Protein AF-A0A9D7RXJ7-F1 (afdb_monomer_lite)

Foldseek 3Di:
DDDDDDDDDDDDDDDDDDPDPPPPPDPDPQPPAQADEDDPVVLVVLLVCLFPPQACPVVLVVLVVVLSNRHLSSLLVNLLVLVLLLVLVVLVVCVVVVVVVLVVVVVVVDDPVLSVLLVLLSVSSNRRNVPPPDDDSVRSVVSSVVSLVSSVVSPQLLSLLPDDADDDDCPDPRNVVSLVSNLVSQLVQLVVVQLVSLQLCLCSLVVQEVAHSLLSNVLSQVVDPPCVVPVLVVVSVCCSGRVSPPSNVSSVVNVVDDPVRVVVSVVSNVVLNVCSVVSVSCCSRNYDPD

Structure (mmCIF, N/CA/C/O backbone):
data_AF-A0A9D7RXJ7-F1
#
_entry.id   AF-A0A9D7RXJ7-F1
#
loop_
_atom_site.group_PDB
_atom_site.id
_atom_site.type_symbol
_atom_site.label_atom_id
_atom_site.label_alt_id
_atom_site.label_comp_id
_atom_site.label_asym_id
_atom_site.label_entity_id
_atom_site.label_seq_id
_atom_site.pdbx_PDB_ins_code
_atom_site.Cartn_x
_atom_site.Cartn_y
_atom_site.Cartn_z
_atom_site.occupancy
_atom_site.B_iso_or_equiv
_atom_site.auth_seq_id
_atom_site.auth_comp_id
_atom_site.auth_asym_id
_atom_site.auth_atom_id
_atom_site.pdbx_PDB_model_num
ATOM 1 N N . MET A 1 1 ? 7.367 -10.411 -92.956 1.00 44.28 1 MET A N 1
ATOM 2 C CA . MET A 1 1 ? 7.217 -11.694 -92.237 1.00 44.28 1 MET A CA 1
ATOM 3 C C . MET A 1 1 ? 7.000 -11.346 -90.777 1.00 44.28 1 MET A C 1
ATOM 5 O O . MET A 1 1 ? 7.917 -10.831 -90.155 1.00 44.28 1 MET A O 1
ATOM 9 N N . GLY A 1 2 ? 5.756 -11.431 -90.307 1.00 46.16 2 GLY A N 1
ATOM 10 C CA . GLY A 1 2 ? 5.367 -10.955 -88.979 1.00 46.16 2 GLY A CA 1
ATOM 11 C C . GLY A 1 2 ? 5.504 -12.033 -87.905 1.00 46.16 2 GLY A C 1
ATOM 12 O O . GLY A 1 2 ? 5.420 -13.217 -88.234 1.00 46.16 2 GLY A O 1
ATOM 13 N N . PRO A 1 3 ? 5.638 -11.636 -86.632 1.00 58.00 3 PRO A N 1
ATOM 14 C CA . PRO A 1 3 ? 5.274 -12.479 -85.514 1.00 58.00 3 PRO A CA 1
ATOM 15 C C . PRO A 1 3 ? 3.997 -11.965 -84.832 1.00 58.00 3 PRO A C 1
ATOM 17 O O . PRO A 1 3 ? 3.850 -10.806 -84.453 1.00 58.00 3 PRO A O 1
ATOM 20 N N . THR A 1 4 ? 3.080 -12.913 -84.740 1.00 51.53 4 THR A N 1
ATOM 21 C CA . THR A 1 4 ? 1.808 -13.013 -84.027 1.00 51.53 4 THR A CA 1
ATOM 22 C C . THR A 1 4 ? 1.740 -12.365 -82.638 1.00 51.53 4 THR A C 1
ATOM 24 O O . THR A 1 4 ? 2.563 -12.647 -81.769 1.00 51.53 4 THR A O 1
ATOM 27 N N . SER A 1 5 ? 0.667 -11.599 -82.409 1.00 53.78 5 SER A N 1
ATOM 28 C CA . SER A 1 5 ? 0.158 -11.203 -81.088 1.00 53.78 5 SER A CA 1
ATOM 29 C C . SER A 1 5 ? -0.300 -12.408 -80.255 1.00 53.78 5 SER A C 1
ATOM 31 O O . SER A 1 5 ? -0.956 -13.298 -80.806 1.00 53.78 5 SER A O 1
ATOM 33 N N . PRO A 1 6 ? -0.095 -12.402 -78.926 1.00 61.47 6 PRO A N 1
ATOM 34 C CA . PRO A 1 6 ? -0.853 -13.234 -78.014 1.00 61.47 6 PRO A CA 1
ATOM 35 C C . PRO A 1 6 ? -2.100 -12.520 -77.469 1.00 61.47 6 PRO A C 1
ATOM 37 O O . PRO A 1 6 ? -2.143 -11.320 -77.212 1.00 61.47 6 PRO A O 1
ATOM 40 N N . ARG A 1 7 ? -3.112 -13.370 -77.352 1.00 54.62 7 ARG A N 1
ATOM 41 C CA . ARG A 1 7 ? -4.525 -13.244 -77.001 1.00 54.62 7 ARG A CA 1
ATOM 42 C C . ARG A 1 7 ? -4.753 -12.715 -75.577 1.00 54.62 7 ARG A C 1
ATOM 44 O O . ARG A 1 7 ? -4.124 -13.186 -74.639 1.00 54.62 7 ARG A O 1
ATOM 51 N N . SER A 1 8 ? -5.695 -11.785 -75.434 1.00 46.88 8 SER A N 1
ATOM 52 C CA . SER A 1 8 ? -6.225 -11.293 -74.157 1.00 46.88 8 SER A CA 1
ATOM 53 C C . SER A 1 8 ? -7.142 -12.333 -73.499 1.00 46.88 8 SER A C 1
ATOM 55 O O . SER A 1 8 ? -8.007 -12.904 -74.165 1.00 46.88 8 SER A O 1
ATOM 57 N N . GLU A 1 9 ? -6.971 -12.547 -72.196 1.00 52.91 9 GLU A N 1
ATOM 58 C CA . GLU A 1 9 ? -7.809 -13.398 -71.341 1.00 52.91 9 GLU A CA 1
ATOM 59 C C . GLU A 1 9 ? -8.673 -12.494 -70.432 1.00 52.91 9 GLU A C 1
ATOM 61 O O . GLU A 1 9 ? -8.151 -11.502 -69.913 1.00 52.91 9 GLU A O 1
ATOM 66 N N . PRO A 1 10 ? -9.990 -12.740 -70.276 1.00 55.59 10 PRO A N 1
ATOM 67 C CA . PRO A 1 10 ? -10.877 -11.828 -69.562 1.00 55.59 10 PRO A CA 1
ATOM 68 C C . PRO A 1 10 ? -10.875 -12.026 -68.039 1.00 55.59 10 PRO A C 1
ATOM 70 O O . PRO A 1 10 ? -10.645 -13.110 -67.507 1.00 55.59 10 PRO A O 1
ATOM 73 N N . ALA A 1 11 ? -11.183 -10.916 -67.369 1.00 45.94 11 ALA A N 1
ATOM 74 C CA . ALA A 1 11 ? -11.208 -10.686 -65.934 1.00 45.94 11 ALA A CA 1
ATOM 75 C C . ALA A 1 11 ? -12.021 -11.707 -65.119 1.00 45.94 11 ALA A C 1
ATOM 77 O O . ALA A 1 11 ? -13.175 -12.006 -65.429 1.00 45.94 11 ALA A O 1
ATOM 78 N N . ARG A 1 12 ? -11.444 -12.139 -63.991 1.00 43.34 12 ARG A N 1
ATOM 79 C CA . ARG A 1 12 ? -12.159 -12.796 -62.894 1.00 43.34 12 ARG A CA 1
ATOM 80 C C . ARG A 1 12 ? -12.414 -11.753 -61.807 1.00 43.34 12 ARG A C 1
ATOM 82 O O . ARG A 1 12 ? -11.471 -11.242 -61.208 1.00 43.34 12 ARG A O 1
ATOM 89 N N . ALA A 1 13 ? -13.682 -11.403 -61.611 1.00 45.25 13 ALA A N 1
ATOM 90 C CA . ALA A 1 13 ? -14.130 -10.537 -60.531 1.00 45.25 13 ALA A CA 1
ATOM 91 C C . ALA A 1 13 ? -13.803 -11.191 -59.179 1.00 45.25 13 ALA A C 1
ATOM 93 O O . ALA A 1 13 ? -14.179 -12.338 -58.941 1.00 45.25 13 ALA A O 1
ATOM 94 N N . ALA A 1 14 ? -13.078 -10.471 -58.325 1.00 45.69 14 ALA A N 1
ATOM 95 C CA . ALA A 1 14 ? -12.882 -10.841 -56.933 1.00 45.69 14 ALA A CA 1
ATOM 96 C C . ALA A 1 14 ? -14.103 -10.371 -56.131 1.00 45.69 14 ALA A C 1
ATOM 98 O O . ALA A 1 14 ? -14.407 -9.178 -56.098 1.00 45.69 14 ALA A O 1
ATOM 99 N N . GLU A 1 15 ? -14.810 -11.319 -55.522 1.00 45.44 15 GLU A N 1
ATOM 100 C CA . GLU A 1 15 ? -15.827 -11.049 -54.508 1.00 45.44 15 GLU A CA 1
ATOM 101 C C . GLU A 1 15 ? -15.166 -10.463 -53.245 1.00 45.44 15 GLU A C 1
ATOM 103 O O . GLU A 1 15 ? -14.075 -10.902 -52.864 1.00 45.44 15 GLU A O 1
ATOM 108 N N . PRO A 1 16 ? -15.793 -9.484 -52.572 1.00 48.00 16 PRO A N 1
ATOM 109 C CA . PRO A 1 16 ? -15.295 -8.974 -51.305 1.00 48.00 16 PRO A CA 1
ATOM 110 C C . PRO A 1 16 ? -15.609 -9.970 -50.182 1.00 48.00 16 PRO A C 1
ATOM 112 O O . PRO A 1 16 ? -16.770 -10.203 -49.846 1.00 48.00 16 PRO A O 1
ATOM 115 N N . VAL A 1 17 ? -14.562 -10.528 -49.573 1.00 44.22 17 VAL A N 1
ATOM 116 C CA . VAL A 1 17 ? -14.656 -11.245 -48.296 1.00 44.22 17 VAL A CA 1
ATOM 117 C C . VAL A 1 17 ? -14.937 -10.212 -47.208 1.00 44.22 17 VAL A C 1
ATOM 119 O O . VAL A 1 17 ? -14.069 -9.432 -46.819 1.00 44.22 17 VAL A O 1
ATOM 122 N N . VAL A 1 18 ? -16.190 -10.171 -46.765 1.00 44.97 18 VAL A N 1
ATOM 123 C CA . VAL A 1 18 ? -16.633 -9.421 -45.591 1.00 44.97 18 VAL A CA 1
ATOM 124 C C . VAL A 1 18 ? -16.451 -10.336 -44.383 1.00 44.97 18 VAL A C 1
ATOM 126 O O . VAL A 1 18 ? -17.344 -11.114 -44.054 1.00 44.97 18 VAL A O 1
ATOM 129 N N . ASP A 1 19 ? -15.291 -10.260 -43.731 1.00 39.50 19 ASP A N 1
ATOM 130 C CA . ASP A 1 19 ? -15.086 -10.894 -42.427 1.00 39.50 19 ASP A CA 1
ATOM 131 C C . ASP A 1 19 ? -15.778 -10.057 -41.345 1.00 39.50 19 ASP A C 1
ATOM 133 O O . ASP A 1 19 ? -15.272 -9.048 -40.847 1.00 39.50 19 ASP A O 1
ATOM 137 N N . GLY A 1 20 ? -16.995 -10.481 -41.007 1.00 38.72 20 GLY A N 1
ATOM 138 C CA . GLY A 1 20 ? -17.742 -10.006 -39.853 1.00 38.72 20 GLY A CA 1
ATOM 139 C C . GLY A 1 20 ? -17.136 -10.543 -38.560 1.00 38.72 20 GLY A C 1
ATOM 140 O O . GLY A 1 20 ? -17.516 -11.609 -38.086 1.00 38.72 20 GLY A O 1
ATOM 141 N N . ALA A 1 21 ? -16.231 -9.779 -37.952 1.00 38.06 21 ALA A N 1
ATOM 142 C CA . ALA A 1 21 ? -15.808 -9.996 -36.573 1.00 38.06 21 ALA A CA 1
ATOM 143 C C . ALA A 1 21 ? -16.850 -9.408 -35.604 1.00 38.06 21 ALA A C 1
ATOM 145 O O . ALA A 1 21 ? -16.693 -8.312 -35.068 1.00 38.06 21 ALA A O 1
ATOM 146 N N . THR A 1 22 ? -17.938 -10.142 -35.377 1.00 46.22 22 THR A N 1
ATOM 147 C CA . THR A 1 22 ? -18.780 -9.976 -34.185 1.00 46.22 22 THR A CA 1
ATOM 148 C C . THR A 1 22 ? -18.443 -11.074 -33.185 1.00 46.22 22 THR A C 1
ATOM 150 O O . THR A 1 22 ? -19.099 -12.109 -33.159 1.00 46.22 22 THR A O 1
ATOM 153 N N . GLU A 1 23 ? -17.454 -10.835 -32.328 1.00 39.59 23 GLU A N 1
ATOM 154 C CA . GLU A 1 23 ? -17.294 -11.578 -31.073 1.00 39.59 23 GLU A CA 1
ATOM 155 C C . GLU A 1 23 ? -17.490 -10.626 -29.890 1.00 39.59 23 GLU A C 1
ATOM 157 O O . GLU A 1 23 ? -16.583 -10.310 -29.127 1.00 39.59 23 GLU A O 1
ATOM 162 N N . ASN A 1 24 ? -18.746 -10.210 -29.703 1.00 42.66 24 ASN A N 1
ATOM 163 C CA . ASN A 1 24 ? -19.279 -9.905 -28.375 1.00 42.66 24 ASN A CA 1
ATOM 164 C C . ASN A 1 24 ? -19.505 -11.231 -27.629 1.00 42.66 24 ASN A C 1
ATOM 166 O O . ASN A 1 24 ? -20.632 -11.604 -27.303 1.00 42.66 24 ASN A O 1
ATOM 170 N N . SER A 1 25 ? -18.428 -11.975 -27.385 1.00 42.56 25 SER A N 1
ATOM 171 C CA . SER A 1 25 ? -18.459 -13.111 -26.472 1.00 42.56 25 SER A CA 1
ATOM 172 C C . SER A 1 25 ? -18.338 -12.546 -25.065 1.00 42.56 25 SER A C 1
ATOM 174 O O . SER A 1 25 ? -17.251 -12.192 -24.609 1.00 42.56 25 SER A O 1
ATOM 176 N N . ALA A 1 26 ? -19.479 -12.407 -24.385 1.00 40.22 26 ALA A N 1
ATOM 177 C CA . ALA A 1 26 ? -19.493 -12.138 -22.954 1.00 40.22 26 ALA A CA 1
ATOM 178 C C . ALA A 1 26 ? -18.557 -13.145 -22.254 1.00 40.22 26 ALA A C 1
ATOM 180 O O . ALA A 1 26 ? -18.607 -14.337 -22.582 1.00 40.22 26 ALA A O 1
ATOM 181 N N . PRO A 1 27 ? -17.683 -12.697 -21.332 1.00 45.84 27 PRO A N 1
ATOM 182 C CA . PRO A 1 27 ? -16.711 -13.574 -20.699 1.00 45.84 27 PRO A CA 1
ATOM 183 C C . PRO A 1 27 ? -17.431 -14.752 -20.042 1.00 45.84 27 PRO A C 1
ATOM 185 O O . PRO A 1 27 ? -18.378 -14.577 -19.272 1.00 45.84 27 PRO A O 1
ATOM 188 N N . LYS A 1 28 ? -16.989 -15.963 -20.395 1.00 37.22 28 LYS A N 1
ATOM 189 C CA . LYS A 1 28 ? -17.501 -17.222 -19.852 1.00 37.22 28 LYS A CA 1
ATOM 190 C C . LYS A 1 28 ? -17.489 -17.128 -18.318 1.00 37.22 28 LYS A C 1
ATOM 192 O O . LYS A 1 28 ? -16.452 -16.739 -17.775 1.00 37.22 28 LYS A O 1
ATOM 197 N N . PRO A 1 29 ? -18.595 -17.452 -17.615 1.00 46.19 29 PRO A N 1
ATOM 198 C CA . PRO A 1 29 ? -18.621 -17.404 -16.161 1.00 46.19 29 PRO A CA 1
ATOM 199 C C . PRO A 1 29 ? -17.476 -18.255 -15.625 1.00 46.19 29 PRO A C 1
ATOM 201 O O . PRO A 1 29 ? -17.359 -19.431 -15.986 1.00 46.19 29 PRO A O 1
ATOM 204 N N . LEU A 1 30 ? -16.611 -17.644 -14.814 1.00 53.53 30 LEU A N 1
ATOM 205 C CA . LEU A 1 30 ? -15.554 -18.370 -14.126 1.00 53.53 30 LEU A CA 1
ATOM 206 C C . LEU A 1 30 ? -16.207 -19.531 -13.357 1.00 53.53 30 LEU A C 1
ATOM 208 O O . LEU A 1 30 ? -17.297 -19.346 -12.801 1.00 53.53 30 LEU A O 1
ATOM 212 N N . PRO A 1 31 ? -15.599 -20.733 -13.345 1.00 55.19 31 PRO A N 1
ATOM 213 C CA . PRO A 1 31 ? -16.092 -21.819 -12.509 1.00 55.19 31 PRO A CA 1
ATOM 214 C C . PRO A 1 31 ? -16.279 -21.299 -11.081 1.00 55.19 31 PRO A C 1
ATOM 216 O O . PRO A 1 31 ? -15.529 -20.434 -10.635 1.00 55.19 31 PRO A O 1
ATOM 219 N N . SER A 1 32 ? -17.310 -21.785 -10.386 1.00 53.91 32 SER A N 1
ATOM 220 C CA . SER A 1 32 ? -17.626 -21.397 -9.006 1.00 53.91 32 SER A CA 1
ATOM 221 C C . SER A 1 32 ? -16.446 -21.724 -8.085 1.00 53.91 32 SER A C 1
ATOM 223 O O . SER A 1 32 ? -16.372 -22.809 -7.507 1.00 53.91 32 SER A O 1
ATOM 225 N N . LEU A 1 33 ? -15.514 -20.790 -7.963 1.00 74.75 33 LEU A N 1
ATOM 226 C CA . LEU A 1 33 ? -14.325 -20.915 -7.142 1.00 74.75 33 LEU A CA 1
ATOM 227 C C . LEU A 1 33 ? -14.649 -20.371 -5.765 1.00 74.75 33 LEU A C 1
ATOM 229 O O . LEU A 1 33 ? -15.192 -19.277 -5.632 1.00 74.75 33 LEU A O 1
ATOM 233 N N . LYS A 1 34 ? -14.343 -21.164 -4.740 1.00 88.44 34 LYS A N 1
ATOM 234 C CA . LYS A 1 34 ? -14.473 -20.728 -3.354 1.00 88.44 34 LYS A CA 1
ATOM 235 C C . LYS A 1 34 ? -13.385 -19.681 -3.098 1.00 88.44 34 LYS A C 1
ATOM 237 O O . LYS A 1 34 ? -12.206 -20.040 -3.177 1.00 88.44 34 LYS A O 1
ATOM 242 N N . PRO A 1 35 ? -13.748 -18.422 -2.803 1.00 93.00 35 PRO A N 1
ATOM 243 C CA . PRO A 1 35 ? -12.767 -17.424 -2.420 1.00 93.00 35 PRO A CA 1
ATOM 244 C C . PRO A 1 35 ? -11.988 -17.891 -1.194 1.00 93.00 35 PRO A C 1
ATOM 246 O O . PRO A 1 35 ? -12.570 -18.470 -0.272 1.00 93.00 35 PRO A O 1
ATOM 249 N N . HIS A 1 36 ? -10.683 -17.651 -1.185 1.00 93.94 36 HIS A N 1
ATOM 250 C CA . HIS A 1 36 ? -9.831 -17.967 -0.049 1.00 93.94 36 HIS A CA 1
ATOM 251 C C . HIS A 1 36 ? -8.698 -16.953 0.093 1.00 93.94 36 HIS A C 1
ATOM 253 O O . HIS A 1 36 ? -8.347 -16.229 -0.838 1.00 93.94 36 HIS A O 1
ATOM 259 N N . ARG A 1 37 ? -8.127 -16.917 1.296 1.00 93.81 37 ARG A N 1
ATOM 260 C CA . ARG A 1 37 ? -6.879 -16.216 1.593 1.00 93.81 37 ARG A CA 1
ATOM 261 C C . ARG A 1 37 ? -5.724 -17.204 1.486 1.00 93.81 37 ARG A C 1
ATOM 263 O O . ARG A 1 37 ? -5.867 -18.360 1.892 1.00 93.81 37 ARG A O 1
ATOM 270 N N . ALA A 1 38 ? -4.586 -16.739 0.996 1.00 93.56 38 ALA A N 1
ATOM 271 C CA . ALA A 1 38 ? -3.335 -17.469 1.070 1.00 93.56 38 ALA A CA 1
ATOM 272 C C . ALA A 1 38 ? -2.955 -17.721 2.543 1.00 93.56 38 ALA A C 1
ATOM 274 O O . ALA A 1 38 ? -3.367 -16.995 3.457 1.00 93.56 38 ALA A O 1
ATOM 275 N N . SER A 1 39 ? -2.156 -18.754 2.812 1.00 92.38 39 SER A N 1
ATOM 276 C CA . SER A 1 39 ? -1.579 -18.934 4.148 1.00 92.38 39 SER A CA 1
ATOM 277 C C . SER A 1 39 ? -0.578 -17.811 4.454 1.00 92.38 39 SER A C 1
ATOM 279 O O . SER A 1 39 ? -0.053 -17.162 3.550 1.00 92.38 39 SER A O 1
ATOM 281 N N . ALA A 1 40 ? -0.258 -17.598 5.735 1.00 87.88 40 ALA A N 1
ATOM 282 C CA . ALA A 1 40 ? 0.792 -16.648 6.114 1.00 87.88 40 ALA A CA 1
ATOM 283 C C . ALA A 1 40 ? 2.150 -17.000 5.478 1.00 87.88 40 ALA A C 1
ATOM 285 O O . ALA A 1 40 ? 2.859 -16.111 5.021 1.00 87.88 40 ALA A O 1
ATOM 286 N N . SER A 1 41 ? 2.475 -18.296 5.383 1.00 91.19 41 SER A N 1
ATOM 287 C CA . SER A 1 41 ? 3.700 -18.765 4.728 1.00 91.19 41 SER A CA 1
ATOM 288 C C . SER A 1 41 ? 3.716 -18.456 3.232 1.00 91.19 41 SER A C 1
ATOM 290 O O . SER A 1 41 ? 4.749 -18.053 2.713 1.00 91.19 41 SER A O 1
ATOM 292 N N . GLN A 1 42 ? 2.579 -18.602 2.546 1.00 94.81 42 GLN A N 1
ATOM 293 C CA . GLN A 1 42 ? 2.483 -18.278 1.127 1.00 94.81 42 GLN A CA 1
ATOM 294 C C . GLN A 1 42 ? 2.618 -16.772 0.896 1.00 94.81 42 GLN A C 1
ATOM 296 O O . GLN A 1 42 ? 3.370 -16.378 0.017 1.00 94.81 42 GLN A O 1
ATOM 301 N N . ARG A 1 43 ? 1.966 -15.927 1.710 1.00 91.25 43 ARG A N 1
ATOM 302 C CA . ARG A 1 43 ? 2.135 -14.465 1.616 1.00 91.25 43 ARG A CA 1
ATOM 303 C C . ARG A 1 43 ? 3.587 -14.035 1.830 1.00 91.25 43 ARG A C 1
ATOM 305 O O . ARG A 1 43 ? 4.077 -13.182 1.102 1.00 91.25 43 ARG A O 1
ATOM 312 N N . ALA A 1 44 ? 4.274 -14.641 2.800 1.00 87.75 44 ALA A N 1
ATOM 313 C CA . ALA A 1 44 ? 5.688 -14.371 3.047 1.00 87.75 44 ALA A CA 1
ATOM 314 C C . ALA A 1 44 ? 6.569 -14.797 1.859 1.00 87.75 44 ALA A C 1
ATOM 316 O O . ALA A 1 44 ? 7.426 -14.027 1.438 1.00 87.75 44 ALA A O 1
ATOM 317 N N . ALA A 1 45 ? 6.318 -15.978 1.283 1.00 93.12 45 ALA A N 1
ATOM 318 C CA . ALA A 1 45 ? 7.030 -16.451 0.097 1.00 93.12 45 ALA A CA 1
ATOM 319 C C . ALA A 1 45 ? 6.766 -15.561 -1.129 1.00 93.12 45 ALA A C 1
ATOM 321 O O . ALA A 1 45 ? 7.684 -15.241 -1.876 1.00 93.12 45 ALA A O 1
ATOM 322 N N . ASP A 1 46 ? 5.523 -15.124 -1.322 1.00 94.00 46 ASP A N 1
ATOM 323 C CA . ASP A 1 46 ? 5.148 -14.216 -2.403 1.00 94.00 46 ASP A CA 1
ATOM 324 C C . ASP A 1 46 ? 5.870 -12.861 -2.265 1.00 94.00 46 ASP A C 1
ATOM 326 O O . ASP A 1 46 ? 6.397 -12.335 -3.245 1.00 94.00 46 ASP A O 1
ATOM 330 N N . LEU A 1 47 ? 5.970 -12.330 -1.041 1.00 88.88 47 LEU A N 1
ATOM 331 C CA . LEU A 1 47 ? 6.728 -11.111 -0.757 1.00 88.88 47 LEU A CA 1
ATOM 332 C C . LEU A 1 47 ? 8.232 -11.296 -1.012 1.00 88.88 47 LEU A C 1
ATOM 334 O O . LEU A 1 47 ? 8.854 -10.437 -1.627 1.00 88.88 47 LEU A O 1
ATOM 338 N N . GLU A 1 48 ? 8.818 -12.417 -0.589 1.00 89.88 48 GLU A N 1
ATOM 339 C CA . GLU A 1 48 ? 10.228 -12.735 -0.851 1.00 89.88 48 GLU A CA 1
ATOM 340 C C . GLU A 1 48 ? 10.525 -12.815 -2.354 1.00 89.88 48 GLU A C 1
ATOM 342 O O . GLU A 1 48 ? 11.545 -12.313 -2.826 1.00 89.88 48 GLU A O 1
ATOM 347 N N . ARG A 1 49 ? 9.618 -13.390 -3.143 1.00 92.62 49 ARG A N 1
ATOM 348 C CA . ARG A 1 49 ? 9.744 -13.402 -4.607 1.00 92.62 49 ARG A CA 1
ATOM 349 C C . ARG A 1 49 ? 9.631 -11.997 -5.189 1.00 92.62 49 ARG A C 1
ATOM 351 O O . ARG A 1 49 ? 10.448 -11.609 -6.026 1.00 92.62 49 ARG A O 1
ATOM 358 N N . LEU A 1 50 ? 8.689 -11.195 -4.686 1.00 89.00 50 LEU A N 1
ATOM 359 C CA . LEU A 1 50 ? 8.545 -9.791 -5.069 1.00 89.00 50 LEU A CA 1
ATOM 360 C C . LEU A 1 50 ? 9.786 -8.953 -4.741 1.00 89.00 50 LEU A C 1
ATOM 362 O O . LEU A 1 50 ? 9.986 -7.935 -5.397 1.00 89.00 50 LEU A O 1
ATOM 366 N N . THR A 1 51 ? 10.657 -9.353 -3.816 1.00 85.12 51 THR A N 1
ATOM 367 C CA . THR A 1 51 ? 11.912 -8.628 -3.541 1.00 85.12 51 THR A CA 1
ATOM 368 C C . THR A 1 51 ? 13.127 -9.221 -4.261 1.00 85.12 51 THR A C 1
ATOM 370 O O . THR A 1 51 ? 14.022 -8.475 -4.661 1.00 85.12 51 THR A O 1
ATOM 373 N N . SER A 1 52 ? 13.160 -10.540 -4.474 1.00 88.69 52 SER A N 1
ATOM 374 C CA . SER A 1 52 ? 14.350 -11.257 -4.956 1.00 88.69 52 SER A CA 1
ATOM 375 C C . SER A 1 52 ? 14.371 -11.556 -6.458 1.00 88.69 52 SER A C 1
ATOM 377 O O . SER A 1 52 ? 15.454 -11.629 -7.042 1.00 88.69 52 SER A O 1
ATOM 379 N N . GLU A 1 53 ? 13.217 -11.719 -7.113 1.00 91.25 53 GLU A N 1
ATOM 380 C CA . GLU A 1 53 ? 13.187 -12.149 -8.516 1.00 91.25 53 GLU A CA 1
ATOM 381 C C . GLU A 1 53 ? 13.627 -11.046 -9.479 1.00 91.25 53 GLU A C 1
ATOM 383 O O . GLU A 1 53 ? 13.155 -9.912 -9.402 1.00 91.25 53 GLU A O 1
ATOM 388 N N . THR A 1 54 ? 14.490 -11.382 -10.439 1.00 90.81 54 THR A N 1
ATOM 389 C CA . THR A 1 54 ? 15.001 -10.430 -11.437 1.00 90.81 54 THR A CA 1
ATOM 390 C C . THR A 1 54 ? 14.076 -10.226 -12.634 1.00 90.81 54 THR A C 1
ATOM 392 O O . THR A 1 54 ? 14.290 -9.278 -13.379 1.00 90.81 54 THR A O 1
ATOM 395 N N . ASP A 1 55 ? 13.079 -11.090 -12.827 1.00 91.81 55 ASP A N 1
ATOM 396 C CA . ASP A 1 55 ? 12.048 -10.988 -13.866 1.00 91.81 55 ASP A CA 1
ATOM 397 C C . ASP A 1 55 ? 10.683 -11.275 -13.235 1.00 91.81 55 ASP A C 1
ATOM 399 O O . ASP A 1 55 ? 10.407 -12.399 -12.826 1.00 91.81 55 ASP A O 1
ATOM 403 N N . LEU A 1 56 ? 9.835 -10.251 -13.151 1.00 93.88 56 LEU A N 1
ATOM 404 C CA . LEU A 1 56 ? 8.538 -10.343 -12.480 1.00 93.88 56 LEU A CA 1
ATOM 405 C C . LEU A 1 56 ? 7.403 -10.829 -13.392 1.00 93.88 56 LEU A C 1
ATOM 407 O O . LEU A 1 56 ? 6.283 -11.016 -12.910 1.00 93.88 56 LEU A O 1
ATOM 411 N N . ASN A 1 57 ? 7.640 -11.029 -14.694 1.00 93.75 57 ASN A N 1
ATOM 412 C CA . ASN A 1 57 ? 6.566 -11.407 -15.614 1.00 93.75 57 ASN A CA 1
ATOM 413 C C . ASN A 1 57 ? 6.051 -12.829 -15.334 1.00 93.75 57 ASN A C 1
ATOM 415 O O . ASN A 1 57 ? 4.841 -13.040 -15.270 1.00 93.75 57 ASN A O 1
ATOM 419 N N . GLY A 1 58 ? 6.957 -13.780 -15.075 1.00 93.62 58 GLY A N 1
ATOM 420 C CA . GLY A 1 58 ? 6.583 -15.146 -14.691 1.00 93.62 58 GLY A CA 1
ATOM 421 C C . GLY A 1 58 ? 5.786 -15.187 -13.385 1.00 93.62 58 GLY A C 1
ATOM 422 O O . GLY A 1 58 ? 4.720 -15.800 -13.320 1.00 93.62 58 GLY A O 1
ATOM 423 N N . PHE A 1 59 ? 6.236 -14.447 -12.369 1.00 95.62 59 PHE A N 1
ATOM 424 C CA . PHE A 1 59 ? 5.519 -14.352 -11.099 1.00 95.62 59 PHE A CA 1
ATOM 425 C C . PHE A 1 59 ? 4.132 -13.711 -11.246 1.00 95.62 59 PHE A C 1
ATOM 427 O O . PHE A 1 59 ? 3.164 -14.183 -10.650 1.00 95.62 59 PHE A O 1
ATOM 434 N N . ALA A 1 60 ? 3.987 -12.688 -12.092 1.00 96.19 60 ALA A N 1
ATOM 435 C CA . ALA A 1 60 ? 2.683 -12.094 -12.376 1.00 96.19 60 ALA A CA 1
ATOM 436 C C . ALA A 1 60 ? 1.707 -13.081 -13.041 1.00 96.19 60 ALA A C 1
ATOM 438 O O . ALA A 1 60 ? 0.506 -13.032 -12.760 1.00 96.19 60 ALA A O 1
ATOM 439 N N . ASP A 1 61 ? 2.193 -13.984 -13.896 1.00 95.88 61 ASP A N 1
ATOM 440 C CA . ASP A 1 61 ? 1.366 -15.035 -14.497 1.00 95.88 61 ASP A CA 1
ATOM 441 C C . ASP A 1 61 ? 0.917 -16.074 -13.460 1.00 95.88 61 ASP A C 1
ATOM 443 O O . ASP A 1 61 ? -0.251 -16.473 -13.452 1.00 95.88 61 ASP A O 1
ATOM 447 N N . GLU A 1 62 ? 1.789 -16.443 -12.520 1.00 96.81 62 GLU A N 1
ATOM 448 C CA . GLU A 1 62 ? 1.431 -17.315 -11.397 1.00 96.81 62 GLU A CA 1
ATOM 449 C C . GLU A 1 62 ? 0.397 -16.675 -10.458 1.00 96.81 62 GLU A C 1
ATOM 451 O O . GLU A 1 62 ? -0.601 -17.311 -10.100 1.00 96.81 62 GLU A O 1
ATOM 456 N N . LEU A 1 63 ? 0.594 -15.404 -10.087 1.00 97.69 63 LEU A N 1
ATOM 457 C CA . LEU A 1 63 ? -0.365 -14.647 -9.278 1.00 97.69 63 LEU A CA 1
ATOM 458 C C . LEU A 1 63 ? -1.718 -14.546 -9.987 1.00 97.69 63 LEU A C 1
ATOM 460 O O . LEU A 1 63 ? -2.761 -14.712 -9.353 1.00 97.69 63 LEU A O 1
ATOM 464 N N . ARG A 1 64 ? -1.719 -14.336 -11.310 1.00 97.31 64 ARG A N 1
ATOM 465 C CA . ARG A 1 64 ? -2.947 -14.318 -12.111 1.00 97.31 64 ARG A CA 1
ATOM 466 C C . ARG A 1 64 ? -3.654 -15.665 -12.082 1.00 97.31 64 ARG A C 1
ATOM 468 O O . ARG A 1 64 ? -4.848 -15.691 -11.807 1.00 97.31 64 ARG A O 1
ATOM 475 N N . ALA A 1 65 ? -2.934 -16.767 -12.279 1.00 97.06 65 ALA A N 1
ATOM 476 C CA . ALA A 1 65 ? -3.512 -18.107 -12.219 1.00 97.06 65 ALA A CA 1
ATOM 477 C C . ALA A 1 65 ? -4.126 -18.416 -10.840 1.00 97.06 65 ALA A C 1
ATOM 479 O O . ALA A 1 65 ? -5.224 -18.966 -10.756 1.00 97.06 65 ALA A O 1
ATOM 480 N N . ARG A 1 66 ? -3.466 -18.011 -9.748 1.00 97.50 66 ARG A N 1
ATOM 481 C CA . ARG A 1 66 ? -3.990 -18.161 -8.378 1.00 97.50 66 ARG A CA 1
ATOM 482 C C . ARG A 1 66 ? -5.201 -17.269 -8.109 1.00 97.50 66 ARG A C 1
ATOM 484 O O . ARG A 1 66 ? -6.195 -17.737 -7.557 1.00 97.50 66 ARG A O 1
ATOM 491 N N . ALA A 1 67 ? -5.169 -16.017 -8.557 1.00 97.12 67 ALA A N 1
ATOM 492 C CA . ALA A 1 67 ? -6.314 -15.109 -8.501 1.00 97.12 67 ALA A CA 1
ATOM 493 C C . ALA A 1 67 ? -7.505 -15.636 -9.322 1.00 97.12 67 ALA A C 1
ATOM 495 O O . ALA A 1 67 ? -8.665 -15.498 -8.924 1.00 97.12 67 ALA A O 1
ATOM 496 N N . ASP A 1 68 ? -7.227 -16.262 -10.466 1.00 95.62 68 ASP A N 1
ATOM 497 C CA . ASP A 1 68 ? -8.186 -17.001 -11.287 1.00 95.62 68 ASP A CA 1
ATOM 498 C C . ASP A 1 68 ? -8.666 -18.291 -10.635 1.00 95.62 68 ASP A C 1
ATOM 500 O O . ASP A 1 68 ? -9.718 -18.766 -11.033 1.00 95.62 68 ASP A O 1
ATOM 504 N N . ALA A 1 69 ? -7.979 -18.804 -9.614 1.00 95.50 69 ALA A N 1
ATOM 505 C CA . ALA A 1 69 ? -8.409 -19.916 -8.768 1.00 95.50 69 ALA A CA 1
ATOM 506 C C . ALA A 1 69 ? -9.070 -19.463 -7.444 1.00 95.50 69 ALA A C 1
ATOM 508 O O . ALA A 1 69 ? -9.407 -20.295 -6.600 1.00 95.50 69 ALA A O 1
ATOM 509 N N . GLY A 1 70 ? -9.290 -18.157 -7.255 1.00 96.31 70 GLY A N 1
ATOM 510 C CA . GLY A 1 70 ? -9.989 -17.599 -6.093 1.00 96.31 70 GLY A CA 1
ATOM 511 C C . GLY A 1 70 ? -9.101 -17.176 -4.919 1.00 96.31 70 GLY A C 1
ATOM 512 O O . GLY A 1 70 ? -9.637 -16.918 -3.841 1.00 96.31 70 GLY A O 1
ATOM 513 N N . ASP A 1 71 ? -7.783 -17.086 -5.106 1.00 97.25 71 ASP A N 1
ATOM 514 C CA . ASP A 1 71 ? -6.850 -16.551 -4.105 1.00 97.25 71 ASP A CA 1
ATOM 515 C C . ASP A 1 71 ? -6.917 -15.011 -4.067 1.00 97.25 71 ASP A C 1
ATOM 517 O O . ASP A 1 71 ? -6.518 -14.319 -5.013 1.00 97.25 71 ASP A O 1
ATOM 521 N N . ALA A 1 72 ? -7.449 -14.464 -2.972 1.00 96.88 72 ALA A N 1
ATOM 522 C CA . ALA A 1 72 ? -7.627 -13.025 -2.801 1.00 96.88 72 ALA A CA 1
ATOM 523 C C . ALA A 1 72 ? -6.298 -12.273 -2.618 1.00 96.88 72 ALA A C 1
ATOM 525 O O . ALA A 1 72 ? -6.181 -11.134 -3.073 1.00 96.88 72 ALA A O 1
ATOM 526 N N . ASP A 1 73 ? -5.310 -12.898 -1.968 1.00 95.38 73 ASP A N 1
ATOM 527 C CA . ASP A 1 73 ? -3.990 -12.301 -1.737 1.00 95.38 73 ASP A CA 1
ATOM 528 C C . ASP A 1 73 ? -3.186 -12.263 -3.040 1.00 95.38 73 ASP A C 1
ATOM 530 O O . ASP A 1 73 ? -2.540 -11.260 -3.333 1.00 95.38 73 ASP A O 1
ATOM 534 N N . ALA A 1 74 ? -3.305 -13.296 -3.881 1.00 97.38 74 ALA A N 1
ATOM 535 C CA . ALA A 1 74 ? -2.686 -13.289 -5.204 1.00 97.38 74 ALA A CA 1
ATOM 536 C C . ALA A 1 74 ? -3.278 -12.202 -6.117 1.00 97.38 74 ALA A C 1
ATOM 538 O O . ALA A 1 74 ? -2.542 -11.509 -6.818 1.00 97.38 74 ALA A O 1
ATOM 539 N N . ALA A 1 75 ? -4.603 -12.009 -6.085 1.00 97.69 75 ALA A N 1
ATOM 540 C CA . ALA A 1 75 ? -5.261 -10.937 -6.835 1.00 97.69 75 ALA A CA 1
ATOM 541 C C . ALA A 1 75 ? -4.807 -9.546 -6.366 1.00 97.69 75 ALA A C 1
ATOM 543 O O . ALA A 1 75 ? -4.647 -8.637 -7.184 1.00 97.69 75 ALA A O 1
ATOM 544 N N . TRP A 1 76 ? -4.607 -9.387 -5.055 1.00 95.25 76 TRP A N 1
ATOM 545 C CA . TRP A 1 76 ? -4.116 -8.148 -4.468 1.00 95.25 76 TRP A CA 1
ATOM 546 C C . TRP A 1 76 ? -2.666 -7.873 -4.857 1.00 95.25 76 TRP A C 1
ATOM 548 O O . TRP A 1 76 ? -2.379 -6.830 -5.437 1.00 95.25 76 TRP A O 1
ATOM 558 N N . MET A 1 77 ? -1.775 -8.839 -4.637 1.00 94.31 77 MET A N 1
ATOM 559 C CA . MET A 1 77 ? -0.362 -8.690 -4.968 1.00 94.31 77 MET A CA 1
ATOM 560 C C . MET A 1 77 ? -0.137 -8.492 -6.468 1.00 94.31 77 MET A C 1
ATOM 562 O O . MET A 1 77 ? 0.737 -7.725 -6.859 1.00 94.31 77 MET A O 1
ATOM 566 N N . LEU A 1 78 ? -0.956 -9.118 -7.322 1.00 96.25 78 LEU A N 1
ATOM 567 C CA . LEU A 1 78 ? -0.923 -8.846 -8.755 1.00 96.25 78 LEU A CA 1
ATOM 568 C C . LEU A 1 78 ? -1.229 -7.374 -9.046 1.00 96.25 78 LEU A C 1
ATOM 570 O O . LEU A 1 78 ? -0.570 -6.781 -9.890 1.00 96.25 78 LEU A O 1
ATOM 574 N N . ALA A 1 79 ? -2.211 -6.769 -8.374 1.00 94.19 79 ALA A N 1
ATOM 575 C CA . ALA A 1 79 ? -2.509 -5.356 -8.578 1.00 94.19 79 ALA A CA 1
ATOM 576 C C . ALA A 1 79 ? -1.321 -4.458 -8.215 1.00 94.19 79 ALA A C 1
ATOM 578 O O . ALA A 1 79 ? -0.992 -3.566 -8.996 1.00 94.19 79 ALA A O 1
ATOM 579 N N . ASP A 1 80 ? -0.683 -4.724 -7.075 1.00 91.00 80 ASP A N 1
ATOM 580 C CA . ASP A 1 80 ? 0.457 -3.944 -6.586 1.00 91.00 80 ASP A CA 1
ATOM 581 C C . ASP A 1 80 ? 1.682 -4.122 -7.496 1.00 91.00 80 ASP A C 1
ATOM 583 O O . ASP A 1 80 ? 2.305 -3.141 -7.894 1.00 91.00 80 ASP A O 1
ATOM 587 N N . LEU A 1 81 ? 1.965 -5.352 -7.942 1.00 93.25 81 LEU A N 1
ATOM 588 C CA . LEU A 1 81 ? 3.024 -5.635 -8.915 1.00 93.25 81 LEU A CA 1
ATOM 589 C C . LEU A 1 81 ? 2.772 -4.903 -10.242 1.00 93.25 81 LEU A C 1
ATOM 591 O O . LEU A 1 81 ? 3.683 -4.292 -10.805 1.00 93.25 81 LEU A O 1
ATOM 595 N N . LEU A 1 82 ? 1.538 -4.940 -10.755 1.00 93.56 82 LEU A N 1
ATOM 596 C CA . LEU A 1 82 ? 1.198 -4.274 -12.011 1.00 93.56 82 LEU A CA 1
ATOM 597 C C . LEU A 1 82 ? 1.281 -2.743 -11.891 1.00 93.56 82 LEU A C 1
ATOM 599 O O . LEU A 1 82 ? 1.698 -2.094 -12.847 1.00 93.56 82 LEU A O 1
ATOM 603 N N . GLU A 1 83 ? 0.900 -2.163 -10.750 1.00 91.31 83 GLU A N 1
ATOM 604 C CA . GLU A 1 83 ? 1.089 -0.732 -10.468 1.00 91.31 83 GLU A CA 1
ATOM 605 C C . GLU A 1 83 ? 2.581 -0.382 -10.415 1.00 91.31 83 GLU A C 1
ATOM 607 O O . GLU A 1 83 ? 3.015 0.524 -11.129 1.00 91.31 83 GLU A O 1
ATOM 612 N N . GLY A 1 84 ? 3.354 -1.218 -9.713 1.00 88.75 84 GLY A N 1
ATOM 613 C CA . GLY A 1 84 ? 4.789 -1.461 -9.865 1.00 88.75 84 GLY A CA 1
ATOM 614 C C . GLY A 1 84 ? 5.359 -1.130 -11.234 1.00 88.75 84 GLY A C 1
ATOM 615 O O . GLY A 1 84 ? 5.984 -0.097 -11.505 1.00 88.75 84 GLY A O 1
ATOM 616 N N . CYS A 1 85 ? 5.111 -2.071 -12.131 1.00 91.62 85 CYS A N 1
ATOM 617 C CA . CYS A 1 85 ? 5.651 -2.041 -13.473 1.00 91.62 85 CYS A CA 1
ATOM 618 C C . CYS A 1 85 ? 5.052 -0.934 -14.344 1.00 91.62 85 CYS A C 1
ATOM 620 O O . CYS A 1 85 ? 5.764 -0.391 -15.190 1.00 91.62 85 CYS A O 1
ATOM 622 N N . ALA A 1 86 ? 3.791 -0.546 -14.133 1.00 91.12 86 ALA A N 1
ATOM 623 C CA . ALA A 1 86 ? 3.187 0.575 -14.845 1.00 91.12 86 ALA A CA 1
ATOM 624 C C . ALA A 1 86 ? 3.921 1.887 -14.546 1.00 91.12 86 ALA A C 1
ATOM 626 O O . ALA A 1 86 ? 4.274 2.617 -15.473 1.00 91.12 86 ALA A O 1
ATOM 627 N N . THR A 1 87 ? 4.213 2.170 -13.275 1.00 88.69 87 THR A N 1
ATOM 628 C CA . THR A 1 87 ? 4.951 3.382 -12.912 1.00 88.69 87 THR A CA 1
ATOM 629 C C . THR A 1 87 ? 6.385 3.349 -13.440 1.00 88.69 87 THR A C 1
ATOM 631 O O . THR A 1 87 ? 6.873 4.372 -13.913 1.00 88.69 87 THR A O 1
ATOM 634 N N . MET A 1 88 ? 7.053 2.192 -13.466 1.00 88.44 88 MET A N 1
ATOM 635 C CA . MET A 1 88 ? 8.383 2.087 -14.090 1.00 88.44 88 MET A CA 1
ATOM 636 C C . MET A 1 88 ? 8.363 2.312 -15.593 1.00 88.44 88 MET A C 1
ATOM 638 O O . MET A 1 88 ? 9.228 3.016 -16.110 1.00 88.44 88 MET A O 1
ATOM 642 N N . ALA A 1 89 ? 7.364 1.775 -16.292 1.00 88.62 89 ALA A N 1
ATOM 643 C CA . ALA A 1 89 ? 7.191 2.039 -17.712 1.00 88.62 89 ALA A CA 1
ATOM 644 C C . ALA A 1 89 ? 7.009 3.543 -17.978 1.00 88.62 89 ALA A C 1
ATOM 646 O O . ALA A 1 89 ? 7.578 4.068 -18.930 1.00 88.62 89 ALA A O 1
ATOM 647 N N . GLU A 1 90 ? 6.278 4.255 -17.116 1.00 87.75 90 GLU A N 1
ATOM 648 C CA . GLU A 1 90 ? 6.138 5.711 -17.203 1.00 87.75 90 GLU A CA 1
ATOM 649 C C . GLU A 1 90 ? 7.463 6.436 -16.928 1.00 87.75 90 GLU A C 1
ATOM 651 O O . GLU A 1 90 ? 7.875 7.274 -17.733 1.00 87.75 90 GLU A O 1
ATOM 656 N N . ILE A 1 91 ? 8.173 6.089 -15.8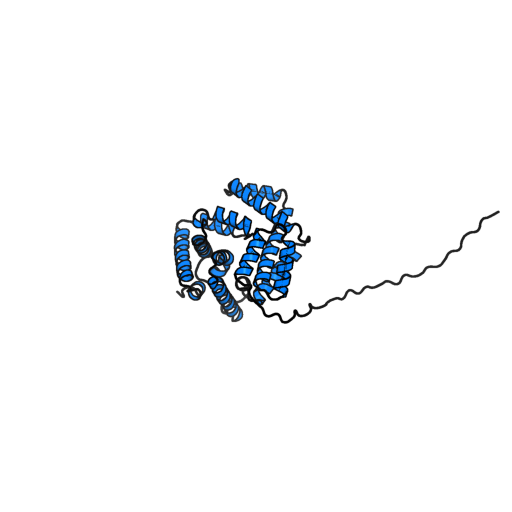50 1.00 86.50 91 ILE A N 1
ATOM 657 C CA . ILE A 1 91 ? 9.457 6.714 -15.497 1.00 86.50 91 ILE A CA 1
ATOM 658 C C . ILE A 1 91 ? 10.514 6.482 -16.582 1.00 86.50 91 ILE A C 1
ATOM 660 O O . ILE A 1 91 ? 11.256 7.406 -16.919 1.00 86.50 91 ILE A O 1
ATOM 664 N N . ALA A 1 92 ? 10.544 5.302 -17.204 1.00 85.06 92 ALA A N 1
ATOM 665 C CA . ALA A 1 92 ? 11.450 5.000 -18.311 1.00 85.06 92 ALA A CA 1
ATOM 666 C C . ALA A 1 92 ? 11.261 5.948 -19.513 1.00 85.06 92 ALA A C 1
ATOM 668 O O . ALA A 1 92 ? 12.213 6.200 -20.252 1.00 85.06 92 ALA A O 1
ATOM 669 N N . THR A 1 93 ? 10.068 6.530 -19.690 1.00 86.38 93 THR A N 1
ATOM 670 C CA . THR A 1 93 ? 9.811 7.530 -20.743 1.00 86.38 93 THR A CA 1
ATOM 671 C C . THR A 1 93 ? 10.235 8.952 -20.371 1.00 86.38 93 THR A C 1
ATOM 673 O O . THR A 1 93 ? 10.312 9.809 -21.250 1.00 86.38 93 THR A O 1
ATOM 676 N N . MET A 1 94 ? 10.536 9.228 -19.097 1.00 87.25 94 MET A N 1
ATOM 677 C CA . MET A 1 94 ? 10.833 10.587 -18.626 1.00 87.25 94 MET A CA 1
ATOM 678 C C . MET A 1 94 ? 12.207 11.098 -19.085 1.00 87.25 94 MET A C 1
ATOM 680 O O . MET A 1 94 ? 12.385 12.310 -19.203 1.00 87.25 94 MET A O 1
ATOM 684 N N . GLY A 1 95 ? 13.173 10.218 -19.374 1.00 83.31 95 GLY A N 1
ATOM 685 C CA . GLY A 1 95 ? 14.488 10.599 -19.910 1.00 83.31 95 GLY A CA 1
ATOM 686 C C . GLY A 1 95 ? 15.141 11.756 -19.136 1.00 83.31 95 GLY A C 1
ATOM 687 O O . GLY A 1 95 ? 15.367 11.658 -17.932 1.00 83.31 95 GLY A O 1
ATOM 688 N N . ALA A 1 96 ? 15.401 12.882 -19.812 1.00 83.00 96 ALA A N 1
ATOM 689 C CA . ALA A 1 96 ? 15.991 14.082 -19.205 1.00 83.00 96 ALA A CA 1
ATOM 690 C C . ALA A 1 96 ? 15.147 14.700 -18.068 1.00 83.00 96 ALA A C 1
ATOM 692 O O . ALA A 1 96 ? 15.709 15.295 -17.148 1.00 83.00 96 ALA A O 1
ATOM 693 N N . ALA A 1 97 ? 13.819 14.532 -18.088 1.00 88.31 97 ALA A N 1
ATOM 694 C CA . ALA A 1 97 ? 12.950 15.017 -17.016 1.00 88.31 97 ALA A CA 1
ATOM 695 C C . ALA A 1 97 ? 13.199 14.277 -15.691 1.00 88.31 97 ALA A C 1
ATOM 697 O O . ALA A 1 97 ? 13.025 14.863 -14.626 1.00 88.31 97 ALA A O 1
ATOM 698 N N . LEU A 1 98 ? 13.666 13.022 -15.734 1.00 88.38 98 LEU A N 1
ATOM 699 C CA . LEU A 1 98 ? 14.033 12.282 -14.525 1.00 88.38 98 LEU A CA 1
ATOM 700 C C . LEU A 1 98 ? 15.285 12.873 -13.858 1.00 88.38 98 LEU A C 1
ATOM 702 O O . LEU A 1 98 ? 15.335 13.000 -12.637 1.00 88.38 98 LEU A O 1
ATOM 706 N N . THR A 1 99 ? 16.277 13.300 -14.643 1.00 89.38 99 THR A N 1
ATOM 707 C CA . THR A 1 99 ? 17.456 14.001 -14.109 1.00 89.38 99 THR A CA 1
ATOM 708 C C . THR A 1 99 ? 17.055 15.313 -13.438 1.00 89.38 99 THR A C 1
ATOM 710 O O . THR A 1 99 ? 17.444 15.559 -12.298 1.00 89.38 99 THR A O 1
ATOM 713 N N . GLN A 1 100 ? 16.202 16.109 -14.094 1.00 90.81 100 GLN A N 1
ATOM 714 C CA . GLN A 1 100 ? 15.678 17.352 -13.519 1.00 90.81 100 GLN A CA 1
ATOM 715 C C . GLN A 1 100 ? 14.879 17.103 -12.227 1.00 90.81 100 GLN A C 1
ATOM 717 O O . GLN A 1 100 ? 14.939 17.907 -11.292 1.00 90.81 100 GLN A O 1
ATOM 722 N N . GLN A 1 101 ? 14.150 15.985 -12.151 1.00 88.56 101 GLN A N 1
ATOM 723 C CA . GLN A 1 101 ? 13.447 15.580 -10.937 1.00 88.56 101 GLN A CA 1
ATOM 724 C C . GLN A 1 101 ? 14.430 15.342 -9.783 1.00 88.56 101 GLN A C 1
ATOM 726 O O . GLN A 1 101 ? 14.210 15.860 -8.690 1.00 88.56 101 GLN A O 1
ATOM 731 N N . PHE A 1 102 ? 15.539 14.633 -10.013 1.00 90.62 102 PHE A N 1
ATOM 732 C CA . PHE A 1 102 ? 16.560 14.428 -8.980 1.00 90.62 102 PHE A CA 1
ATOM 733 C C . PHE A 1 102 ? 17.248 15.724 -8.550 1.00 90.62 102 PHE A C 1
ATOM 735 O O . PHE A 1 102 ? 17.486 15.917 -7.360 1.00 90.62 102 PHE A O 1
ATOM 742 N N . ASP A 1 103 ? 17.505 16.645 -9.477 1.00 92.50 103 ASP A N 1
ATOM 743 C CA . ASP A 1 103 ? 18.028 17.970 -9.128 1.00 92.50 103 ASP A CA 1
ATOM 744 C C . ASP A 1 103 ? 17.039 18.759 -8.263 1.00 92.50 103 ASP A C 1
ATOM 746 O O . ASP A 1 103 ? 17.426 19.370 -7.267 1.00 92.50 103 ASP A O 1
ATOM 750 N N . SER A 1 104 ? 15.745 18.676 -8.575 1.00 89.31 104 SER A N 1
ATOM 751 C CA . SER A 1 104 ? 14.692 19.284 -7.755 1.00 89.31 104 SER A CA 1
ATOM 752 C C . SER A 1 104 ? 14.640 18.662 -6.356 1.00 89.31 104 SER A C 1
ATOM 754 O O . SER A 1 104 ? 14.487 19.373 -5.366 1.00 89.31 104 SER A O 1
ATOM 756 N N . MET A 1 105 ? 14.838 17.346 -6.242 1.00 87.88 105 MET A N 1
ATOM 757 C CA . MET A 1 105 ? 14.927 16.668 -4.948 1.00 87.88 105 MET A CA 1
ATOM 758 C C . MET A 1 105 ? 16.136 17.142 -4.131 1.00 87.88 105 MET A C 1
ATOM 760 O O . MET A 1 105 ? 15.991 17.377 -2.933 1.00 87.88 105 MET A O 1
ATOM 764 N N . ARG A 1 106 ? 17.300 17.382 -4.749 1.00 91.38 106 ARG A N 1
ATOM 765 C CA . ARG A 1 106 ? 18.448 17.986 -4.044 1.00 91.38 106 ARG A CA 1
ATOM 766 C C . ARG A 1 106 ? 18.108 19.358 -3.465 1.00 91.38 106 ARG A C 1
ATOM 768 O O . ARG A 1 106 ? 18.451 19.639 -2.321 1.00 91.38 106 ARG A O 1
ATOM 775 N N . VAL A 1 107 ? 17.381 20.188 -4.218 1.00 90.94 107 VAL A N 1
ATOM 776 C CA . VAL A 1 107 ? 16.898 21.497 -3.734 1.00 90.94 107 VAL A CA 1
ATOM 777 C C . VAL A 1 107 ? 15.941 21.340 -2.546 1.00 90.94 107 VAL A C 1
ATOM 779 O O . VAL A 1 107 ? 15.981 22.147 -1.623 1.00 90.94 107 VAL A O 1
ATOM 782 N N . MET A 1 108 ? 15.140 20.271 -2.519 1.00 84.19 108 MET A N 1
ATOM 783 C CA . MET A 1 108 ? 14.282 19.897 -1.383 1.00 84.19 108 MET A CA 1
ATOM 784 C C . MET A 1 108 ? 15.042 19.182 -0.245 1.00 84.19 108 MET A C 1
ATOM 786 O O . MET A 1 108 ? 14.425 18.607 0.647 1.00 84.19 108 MET A O 1
ATOM 790 N N . GLY A 1 109 ? 16.379 19.184 -0.260 1.00 86.25 109 GLY A N 1
ATOM 791 C CA . GLY A 1 109 ? 17.205 18.645 0.821 1.00 86.25 109 GLY A CA 1
ATOM 792 C C . GLY A 1 109 ? 17.407 17.129 0.782 1.00 86.25 109 GLY A C 1
ATOM 793 O O . GLY A 1 109 ? 17.714 16.527 1.810 1.00 86.25 109 GLY A O 1
ATOM 794 N N . TYR A 1 110 ? 17.200 16.467 -0.359 1.00 83.88 110 TYR A N 1
ATOM 795 C CA . TYR A 1 110 ? 17.688 15.095 -0.545 1.00 83.88 110 TYR A CA 1
ATOM 796 C C . TYR A 1 110 ? 19.212 15.102 -0.697 1.00 83.88 110 TYR A C 1
ATOM 798 O O . TYR A 1 110 ? 19.764 15.820 -1.530 1.00 83.88 110 TYR A O 1
ATOM 806 N N . SER A 1 111 ? 19.888 14.295 0.113 1.00 89.31 111 SER A N 1
ATOM 807 C CA . SER A 1 111 ? 21.321 14.035 0.0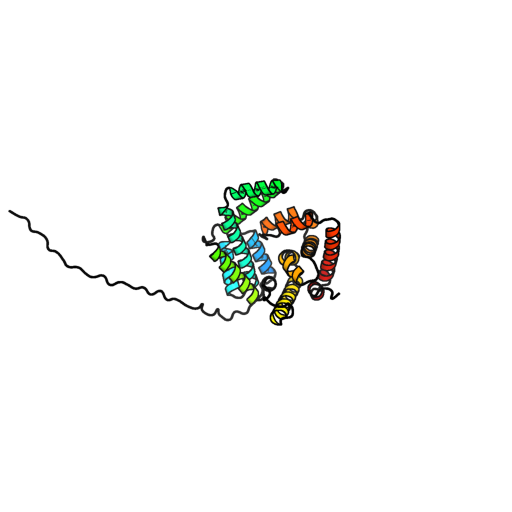12 1.00 89.31 111 SER A CA 1
ATOM 808 C C . SER A 1 111 ? 21.644 13.212 -1.234 1.00 89.31 111 SER A C 1
ATOM 810 O O . SER A 1 111 ? 20.819 12.441 -1.728 1.00 89.31 111 SER A O 1
ATOM 812 N N . ASP A 1 112 ? 22.881 13.307 -1.720 1.00 92.31 112 ASP A N 1
ATOM 813 C CA . ASP A 1 112 ? 23.321 12.503 -2.865 1.00 92.31 112 ASP A CA 1
ATOM 814 C C . ASP A 1 112 ? 23.243 10.993 -2.594 1.00 92.31 112 ASP A C 1
ATOM 816 O O . ASP A 1 112 ? 22.990 10.221 -3.517 1.00 92.31 112 ASP A O 1
ATOM 820 N N . GLN A 1 113 ? 23.392 10.566 -1.335 1.00 89.44 113 GLN A N 1
ATOM 821 C CA . GLN A 1 113 ? 23.208 9.168 -0.947 1.00 89.44 113 GLN A CA 1
ATOM 822 C C . GLN A 1 113 ? 21.752 8.720 -1.133 1.00 89.44 113 GLN A C 1
ATOM 824 O O . GLN A 1 113 ? 21.509 7.660 -1.706 1.00 89.44 113 GLN A O 1
ATOM 829 N N . GLU A 1 114 ? 20.781 9.524 -0.698 1.00 85.31 114 GLU A N 1
ATOM 830 C CA . GLU A 1 114 ? 19.354 9.230 -0.882 1.00 85.31 114 GLU A CA 1
ATOM 831 C C . GLU A 1 114 ? 18.973 9.208 -2.369 1.00 85.31 114 GLU A C 1
ATOM 833 O O . GLU A 1 114 ? 18.262 8.308 -2.817 1.00 85.31 114 GLU A O 1
ATOM 838 N N . ILE A 1 115 ? 19.502 10.148 -3.160 1.00 88.94 115 ILE A N 1
ATOM 839 C CA . ILE A 1 115 ? 19.312 10.158 -4.617 1.00 88.94 115 ILE A CA 1
ATOM 840 C C . ILE A 1 115 ? 19.903 8.894 -5.256 1.00 88.94 115 ILE A C 1
ATOM 842 O O . ILE A 1 115 ? 19.247 8.273 -6.092 1.00 88.94 115 ILE A O 1
ATOM 846 N N . ALA A 1 116 ? 21.098 8.465 -4.844 1.00 89.75 116 ALA A N 1
ATOM 847 C CA . ALA A 1 116 ? 21.717 7.241 -5.352 1.00 89.75 116 ALA A CA 1
ATOM 848 C C . ALA A 1 116 ? 20.900 5.981 -5.001 1.00 89.75 116 ALA A C 1
ATOM 850 O O . ALA A 1 116 ? 20.773 5.074 -5.831 1.00 89.75 116 ALA A O 1
ATOM 851 N N . LEU A 1 117 ? 20.298 5.928 -3.806 1.00 84.62 117 LEU A N 1
ATOM 852 C CA . LEU A 1 117 ? 19.395 4.843 -3.404 1.00 84.62 117 LEU A CA 1
ATOM 853 C C . LEU A 1 117 ? 18.137 4.797 -4.281 1.00 84.62 117 LEU A C 1
ATOM 855 O O . LEU A 1 117 ? 17.751 3.715 -4.731 1.00 84.62 117 LEU A O 1
ATOM 859 N N . LEU A 1 118 ? 17.536 5.952 -4.581 1.00 85.56 118 LEU A N 1
ATOM 860 C CA . LEU A 1 118 ? 16.388 6.049 -5.488 1.00 85.56 118 LEU A CA 1
ATOM 861 C C . LEU A 1 118 ? 16.751 5.629 -6.911 1.00 85.56 118 LEU A C 1
ATOM 863 O O . LEU A 1 118 ? 16.042 4.833 -7.520 1.00 85.56 118 LEU A O 1
ATOM 867 N N . GLN A 1 119 ? 17.879 6.111 -7.434 1.00 87.88 119 GLN A N 1
ATOM 868 C CA . GLN A 1 119 ? 18.369 5.728 -8.759 1.00 87.88 119 GLN A CA 1
ATOM 869 C C . GLN A 1 119 ? 18.608 4.221 -8.866 1.00 87.88 119 GLN A C 1
ATOM 871 O O . GLN A 1 119 ? 18.237 3.615 -9.872 1.00 87.88 119 GLN A O 1
ATOM 876 N N . THR A 1 120 ? 19.190 3.616 -7.828 1.00 88.06 120 THR A N 1
ATOM 877 C CA . THR A 1 120 ? 19.417 2.166 -7.757 1.00 88.06 120 THR A CA 1
ATOM 878 C C . THR A 1 120 ? 18.095 1.403 -7.739 1.00 88.06 120 THR A C 1
ATOM 880 O O . THR A 1 120 ? 17.944 0.436 -8.487 1.00 88.06 120 THR A O 1
ATOM 883 N N . SER A 1 121 ? 17.121 1.860 -6.943 1.00 85.25 121 SER A N 1
ATOM 884 C CA . SER A 1 121 ? 15.778 1.271 -6.904 1.00 85.25 121 SER A CA 1
ATOM 885 C C . SER A 1 121 ? 15.096 1.334 -8.272 1.00 85.25 121 SER A C 1
ATOM 887 O O . SER A 1 121 ? 14.661 0.305 -8.790 1.00 85.25 121 SER A O 1
ATOM 889 N N . LEU A 1 122 ? 15.098 2.505 -8.919 1.00 86.94 122 LEU A N 1
ATOM 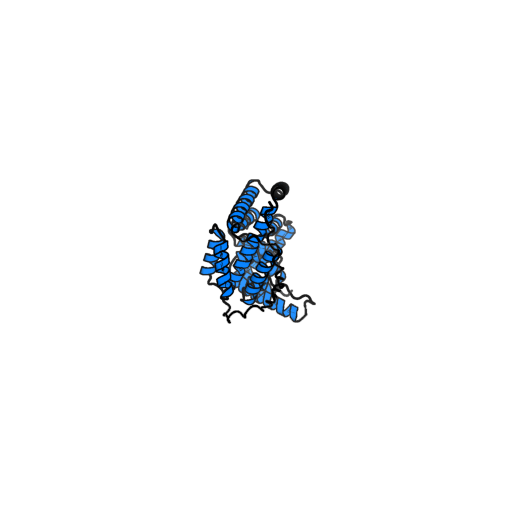890 C CA . LEU A 1 122 ? 14.510 2.686 -10.248 1.00 86.94 122 LEU A CA 1
ATOM 891 C C . LEU A 1 122 ? 15.154 1.779 -11.297 1.00 86.94 122 LEU A C 1
ATOM 893 O O . LEU A 1 122 ? 14.437 1.155 -12.077 1.00 86.94 122 LEU A O 1
ATOM 897 N N . HIS A 1 123 ? 16.486 1.670 -11.320 1.00 88.06 123 HIS A N 1
ATOM 898 C CA . HIS A 1 123 ? 17.177 0.778 -12.258 1.00 88.06 123 HIS A CA 1
ATOM 899 C C . HIS A 1 123 ? 16.811 -0.686 -12.015 1.00 88.06 123 HIS A C 1
ATOM 901 O O . HIS A 1 123 ? 16.520 -1.409 -12.970 1.00 88.06 123 HIS A O 1
ATOM 907 N N . ARG A 1 124 ? 16.783 -1.112 -10.745 1.00 88.00 124 ARG A N 1
ATOM 908 C CA . ARG A 1 124 ? 16.386 -2.469 -10.359 1.00 88.00 124 ARG A CA 1
ATOM 909 C C . ARG A 1 124 ? 14.967 -2.762 -10.847 1.00 88.00 124 ARG A C 1
ATOM 911 O O . ARG A 1 124 ? 14.768 -3.720 -11.587 1.00 88.00 124 ARG A O 1
ATOM 918 N N . TRP A 1 125 ? 13.998 -1.925 -10.493 1.00 88.00 125 TRP A N 1
ATOM 919 C CA . TRP A 1 125 ? 12.597 -2.111 -10.870 1.00 88.00 125 TRP A CA 1
ATOM 920 C C . TRP A 1 125 ? 12.363 -2.040 -12.384 1.00 88.00 125 TRP A C 1
ATOM 922 O O . TRP A 1 125 ? 11.637 -2.870 -12.928 1.00 88.00 125 TRP A O 1
ATOM 932 N N . THR A 1 126 ? 13.043 -1.133 -13.089 1.00 89.62 126 THR A N 1
ATOM 933 C CA . THR A 1 126 ? 12.982 -1.057 -14.559 1.00 89.62 126 THR A CA 1
ATOM 934 C C . THR A 1 126 ? 13.463 -2.358 -15.203 1.00 89.62 126 THR A C 1
ATOM 936 O O . THR A 1 126 ? 12.804 -2.871 -16.105 1.00 89.62 126 THR A O 1
ATOM 939 N N . GLY A 1 127 ? 14.569 -2.933 -14.717 1.00 91.62 127 GLY A N 1
ATOM 940 C CA . GLY A 1 127 ? 15.064 -4.226 -15.197 1.00 91.62 127 GLY A CA 1
ATOM 941 C C . GLY A 1 127 ? 14.061 -5.357 -14.960 1.00 91.62 127 GLY A C 1
ATOM 942 O O . GLY A 1 127 ? 13.750 -6.107 -15.883 1.00 91.62 127 GLY A O 1
ATOM 943 N N . ARG A 1 128 ? 13.483 -5.415 -13.756 1.00 91.94 128 ARG A N 1
ATOM 944 C CA . ARG A 1 128 ? 12.530 -6.459 -13.337 1.00 91.94 128 ARG A CA 1
ATOM 945 C C . ARG A 1 128 ? 11.203 -6.444 -14.083 1.00 91.94 128 ARG A C 1
ATOM 947 O O . ARG A 1 128 ? 10.573 -7.487 -14.235 1.00 91.94 128 ARG A O 1
ATOM 954 N N . CYS A 1 129 ? 10.792 -5.267 -14.543 1.00 92.00 129 CYS A N 1
ATOM 955 C CA . CYS A 1 129 ? 9.561 -5.060 -15.296 1.00 92.00 129 CYS A CA 1
ATOM 956 C C . CYS A 1 129 ? 9.773 -5.022 -16.820 1.00 92.00 129 CYS A C 1
ATOM 958 O O . CYS A 1 129 ? 8.807 -4.863 -17.564 1.00 92.00 129 CYS A O 1
ATOM 960 N N . SER A 1 130 ? 11.012 -5.148 -17.304 1.00 89.00 130 SER A N 1
ATOM 961 C CA . SER A 1 130 ? 11.355 -4.947 -18.723 1.00 89.00 130 SER A CA 1
ATOM 962 C C . SER A 1 130 ? 10.746 -5.980 -19.677 1.00 89.00 130 SER A C 1
ATOM 964 O O . SER A 1 130 ? 10.566 -5.702 -20.861 1.00 89.00 130 SER A O 1
ATOM 966 N N . THR A 1 131 ? 10.409 -7.160 -19.163 1.00 90.00 131 THR A N 1
ATOM 967 C CA . THR A 1 131 ? 9.807 -8.281 -19.898 1.00 90.00 131 THR A CA 1
ATOM 968 C C . THR A 1 131 ? 8.288 -8.174 -20.008 1.00 90.00 131 THR A C 1
ATOM 970 O O . THR A 1 131 ? 7.680 -8.924 -20.776 1.00 90.00 131 THR A O 1
ATOM 973 N N . PHE A 1 132 ? 7.654 -7.240 -19.284 1.00 89.62 132 PHE A N 1
ATOM 974 C CA . PHE A 1 132 ? 6.220 -7.028 -19.415 1.00 89.62 132 PHE A CA 1
ATOM 975 C C . PHE A 1 132 ? 5.898 -6.531 -20.824 1.00 89.62 132 PHE A C 1
ATOM 977 O O . PHE A 1 132 ? 6.567 -5.629 -21.337 1.00 89.62 132 PHE A O 1
ATOM 984 N N . PRO A 1 133 ? 4.843 -7.066 -21.461 1.00 83.62 133 PRO A N 1
ATOM 985 C CA . PRO A 1 133 ? 4.452 -6.613 -22.782 1.00 83.62 133 PRO A CA 1
ATOM 986 C C . PRO A 1 133 ? 4.154 -5.115 -22.744 1.00 83.62 133 PRO A C 1
ATOM 988 O O . PRO A 1 133 ? 3.436 -4.637 -21.858 1.00 83.62 133 PRO A O 1
ATOM 991 N N . ALA A 1 134 ? 4.686 -4.386 -23.728 1.00 77.50 134 ALA A N 1
ATOM 992 C CA . ALA A 1 134 ? 4.406 -2.969 -23.893 1.00 77.50 134 ALA A CA 1
ATOM 993 C C . ALA A 1 134 ? 2.888 -2.754 -23.942 1.00 77.50 134 ALA A C 1
ATOM 995 O O . ALA A 1 134 ? 2.170 -3.361 -24.740 1.00 77.50 134 ALA A O 1
ATOM 996 N N . ARG A 1 135 ? 2.393 -1.908 -23.043 1.00 82.81 135 ARG A N 1
ATOM 997 C CA . ARG A 1 135 ? 0.968 -1.658 -22.830 1.00 82.81 135 ARG A CA 1
ATOM 998 C C . ARG A 1 135 ? 0.726 -0.169 -22.744 1.00 82.81 135 ARG A C 1
ATOM 1000 O O . ARG A 1 135 ? 1.555 0.569 -22.215 1.00 82.81 135 ARG A O 1
ATOM 1007 N N . SER A 1 136 ? -0.430 0.265 -23.236 1.00 90.31 136 SER A N 1
ATOM 1008 C CA . SER A 1 136 ? -0.863 1.639 -23.010 1.00 90.31 136 SER A CA 1
ATOM 1009 C C . SER A 1 136 ? -1.137 1.869 -21.521 1.00 90.31 136 SER A C 1
ATOM 1011 O O . SER A 1 136 ? -1.390 0.934 -20.751 1.00 90.31 136 SER A O 1
ATOM 1013 N N . ARG A 1 137 ? -1.129 3.137 -21.114 1.00 89.62 137 ARG A N 1
ATOM 1014 C CA . ARG A 1 137 ? -1.459 3.546 -19.745 1.00 89.62 137 ARG A CA 1
ATOM 1015 C C . ARG A 1 137 ? -2.863 3.092 -19.340 1.00 89.62 137 ARG A C 1
ATOM 1017 O O . ARG A 1 137 ? -3.089 2.682 -18.205 1.00 89.62 137 ARG A O 1
ATOM 1024 N N . GLU A 1 138 ? -3.806 3.131 -20.276 1.00 92.31 138 GLU A N 1
ATOM 1025 C CA . GLU A 1 138 ? -5.181 2.668 -20.082 1.00 92.31 138 GLU A CA 1
ATOM 1026 C C . GLU A 1 138 ? -5.232 1.156 -19.854 1.00 92.31 138 GLU A C 1
ATOM 1028 O O . GLU A 1 138 ? -5.945 0.704 -18.959 1.00 92.31 138 GLU A O 1
ATOM 1033 N N . ALA A 1 139 ? -4.446 0.378 -20.605 1.00 93.06 139 ALA A N 1
ATOM 1034 C CA . ALA A 1 139 ? -4.376 -1.071 -20.437 1.00 93.06 139 ALA A CA 1
ATOM 1035 C C . ALA A 1 139 ? -3.813 -1.459 -19.059 1.00 93.06 139 ALA A C 1
ATOM 1037 O O . ALA A 1 139 ? -4.369 -2.340 -18.399 1.00 93.06 139 ALA A O 1
ATOM 1038 N N . TRP A 1 140 ? -2.766 -0.771 -18.588 1.00 93.38 140 TRP A N 1
ATOM 1039 C CA . TRP A 1 140 ? -2.255 -0.937 -17.223 1.00 93.38 140 TRP A CA 1
ATOM 1040 C C . TRP A 1 140 ? -3.321 -0.623 -16.173 1.00 93.38 140 TRP A C 1
ATOM 1042 O O . TRP A 1 140 ? -3.633 -1.472 -15.338 1.00 93.38 140 TRP A O 1
ATOM 1052 N N . ARG A 1 141 ? -3.950 0.557 -16.257 1.00 93.25 141 ARG A N 1
ATOM 1053 C CA . ARG A 1 141 ? -5.007 0.976 -15.322 1.00 93.25 141 ARG A CA 1
ATOM 1054 C C . ARG A 1 141 ? -6.174 -0.006 -15.278 1.00 93.25 141 ARG A C 1
ATOM 1056 O O . ARG A 1 141 ? -6.655 -0.324 -14.193 1.00 93.25 141 ARG A O 1
ATOM 1063 N N . ALA A 1 142 ? -6.611 -0.507 -16.433 1.00 94.31 142 ALA A N 1
ATOM 1064 C CA . ALA A 1 142 ? -7.693 -1.482 -16.512 1.00 94.31 142 ALA A CA 1
ATOM 1065 C C . ALA A 1 142 ? -7.337 -2.785 -15.780 1.00 94.31 142 ALA A C 1
ATOM 1067 O O . ALA A 1 142 ? -8.156 -3.304 -15.022 1.00 94.31 142 ALA A O 1
ATOM 1068 N N . GLN A 1 143 ? -6.111 -3.292 -15.943 1.00 94.69 143 GLN A N 1
ATOM 1069 C CA . GLN A 1 143 ? -5.688 -4.524 -15.271 1.00 94.69 143 GLN A CA 1
ATOM 1070 C C . GLN A 1 143 ? -5.455 -4.351 -13.772 1.00 94.69 143 GLN A C 1
ATOM 1072 O O . GLN A 1 143 ? -5.871 -5.217 -13.000 1.00 94.69 143 GLN A O 1
ATOM 1077 N N . ILE A 1 144 ? -4.857 -3.234 -13.352 1.00 94.62 144 ILE A N 1
ATOM 1078 C CA . ILE A 1 144 ? -4.701 -2.893 -11.931 1.00 94.62 144 ILE A CA 1
ATOM 1079 C C . ILE A 1 144 ? -6.085 -2.804 -11.280 1.00 94.62 144 ILE A C 1
ATOM 1081 O O . ILE A 1 144 ? -6.350 -3.480 -10.286 1.00 94.62 144 ILE A O 1
ATOM 1085 N N . SER A 1 145 ? -7.011 -2.050 -11.886 1.00 94.56 145 SER A N 1
ATOM 1086 C CA . SER A 1 145 ? -8.385 -1.921 -11.389 1.00 94.56 145 SER A CA 1
ATOM 1087 C C . SER A 1 145 ? -9.095 -3.272 -11.326 1.00 94.56 145 SER A C 1
ATOM 1089 O O . SER A 1 145 ? -9.706 -3.588 -10.309 1.00 94.56 145 SER A O 1
ATOM 1091 N N . SER A 1 146 ? -8.999 -4.088 -12.379 1.00 96.06 146 SER A N 1
ATOM 1092 C CA . SER A 1 146 ? -9.605 -5.422 -12.415 1.00 96.06 146 SER A CA 1
ATOM 1093 C C . SER A 1 146 ? -9.063 -6.325 -11.304 1.00 96.06 146 SER A C 1
ATOM 1095 O O . SER A 1 146 ? -9.831 -7.046 -10.668 1.00 96.06 146 SER A O 1
ATOM 1097 N N . SER A 1 147 ? -7.753 -6.284 -11.053 1.00 96.25 147 SER A N 1
ATOM 1098 C CA . SER A 1 147 ? -7.101 -7.102 -10.024 1.00 96.25 147 SER A CA 1
ATOM 1099 C C . SER A 1 147 ? -7.511 -6.654 -8.615 1.00 96.25 147 SER A C 1
ATOM 1101 O O . SER A 1 147 ? -7.909 -7.490 -7.806 1.00 96.25 147 SER A O 1
ATOM 1103 N N . ARG A 1 148 ? -7.571 -5.337 -8.353 1.00 95.75 148 ARG A N 1
ATOM 1104 C CA . ARG A 1 148 ? -8.077 -4.778 -7.080 1.00 95.75 148 ARG A CA 1
ATOM 1105 C C . ARG A 1 148 ? -9.540 -5.128 -6.826 1.00 95.75 148 ARG A C 1
ATOM 1107 O O . ARG A 1 148 ? -9.891 -5.556 -5.728 1.00 95.75 148 ARG A O 1
ATOM 1114 N N . THR A 1 149 ? -10.400 -4.969 -7.833 1.00 95.81 149 THR A N 1
ATOM 1115 C CA . THR A 1 149 ? -11.818 -5.340 -7.725 1.00 95.81 149 THR A CA 1
ATOM 1116 C C . THR A 1 149 ? -11.966 -6.828 -7.442 1.00 95.81 149 THR A C 1
ATOM 1118 O O . THR A 1 149 ? -12.732 -7.206 -6.558 1.00 95.81 149 THR A O 1
ATOM 1121 N N . ARG A 1 150 ? -11.201 -7.676 -8.135 1.00 96.50 150 ARG A N 1
ATOM 1122 C CA . ARG A 1 150 ? -11.197 -9.116 -7.883 1.00 96.50 150 ARG A CA 1
ATOM 1123 C C . ARG A 1 150 ? -10.756 -9.441 -6.458 1.00 96.50 150 ARG A C 1
ATOM 1125 O O . ARG A 1 150 ? -11.455 -10.188 -5.788 1.00 96.50 150 ARG A O 1
ATOM 1132 N N . ALA A 1 151 ? -9.661 -8.857 -5.977 1.00 97.19 151 ALA A N 1
ATOM 1133 C CA . ALA A 1 151 ? -9.194 -9.052 -4.607 1.00 97.19 151 ALA A CA 1
ATOM 1134 C C . ALA A 1 151 ? -10.282 -8.698 -3.578 1.00 97.19 151 ALA A C 1
ATOM 1136 O O . ALA A 1 151 ? -10.523 -9.460 -2.645 1.00 97.19 151 ALA A O 1
ATOM 1137 N N . ALA A 1 152 ? -11.002 -7.589 -3.783 1.00 95.81 152 ALA A N 1
ATOM 1138 C CA . ALA A 1 152 ? -12.103 -7.188 -2.908 1.00 95.81 152 ALA A CA 1
ATOM 1139 C C . ALA A 1 152 ? -13.287 -8.169 -2.958 1.00 95.81 152 ALA A C 1
ATOM 1141 O O . ALA A 1 152 ? -13.819 -8.531 -1.912 1.00 95.81 152 ALA A O 1
ATOM 1142 N N . VAL A 1 153 ? -13.673 -8.638 -4.151 1.00 95.12 153 VAL A N 1
ATOM 1143 C CA . VAL A 1 153 ? -14.723 -9.663 -4.325 1.00 95.12 153 VAL A CA 1
ATOM 1144 C C . VAL A 1 153 ? -14.330 -10.985 -3.662 1.00 95.12 153 VAL A C 1
ATOM 1146 O O . VAL A 1 153 ? -15.185 -11.665 -3.100 1.00 95.12 153 VAL A O 1
ATOM 1149 N N . LEU A 1 154 ? -13.042 -11.331 -3.687 1.00 95.81 154 LEU A N 1
ATOM 1150 C CA . LEU A 1 154 ? -12.505 -12.528 -3.045 1.00 95.81 154 LEU A CA 1
ATOM 1151 C C . LEU A 1 154 ? -12.289 -12.369 -1.525 1.00 95.81 154 LEU A C 1
ATOM 1153 O O . LEU A 1 154 ? -11.907 -13.331 -0.863 1.00 95.81 154 LEU A O 1
ATOM 1157 N N . GLY A 1 155 ? -12.554 -11.187 -0.957 1.00 95.06 155 GLY A N 1
ATOM 1158 C CA . GLY A 1 155 ? -12.477 -10.942 0.485 1.00 95.06 155 GLY A CA 1
ATOM 1159 C C . GLY A 1 155 ? -11.095 -10.535 1.005 1.00 95.06 155 GLY A C 1
ATOM 1160 O O . GLY A 1 155 ? -10.803 -10.738 2.184 1.00 95.06 155 GLY A O 1
ATOM 1161 N N . HIS A 1 156 ? -10.224 -9.967 0.164 1.00 96.12 156 HIS A N 1
ATOM 1162 C CA . HIS A 1 156 ? -8.977 -9.364 0.637 1.00 96.12 156 HIS A CA 1
ATOM 1163 C C . HIS A 1 156 ? -9.286 -8.087 1.451 1.00 96.12 156 HIS A C 1
ATOM 1165 O O . HIS A 1 156 ? -9.849 -7.137 0.893 1.00 96.12 156 HIS A O 1
ATOM 1171 N N . PRO A 1 157 ? -8.919 -8.006 2.745 1.00 95.31 157 PRO A N 1
ATOM 1172 C CA . PRO A 1 157 ? -9.350 -6.925 3.631 1.00 95.31 157 PRO A CA 1
ATOM 1173 C C . PRO A 1 157 ? -8.795 -5.567 3.199 1.00 95.31 157 PRO A C 1
ATOM 1175 O O . PRO A 1 157 ? -9.536 -4.589 3.166 1.00 95.31 157 PRO A O 1
ATOM 1178 N N . GLY A 1 158 ? -7.537 -5.510 2.755 1.00 93.06 158 GLY A N 1
ATOM 1179 C CA . GLY A 1 158 ? -6.9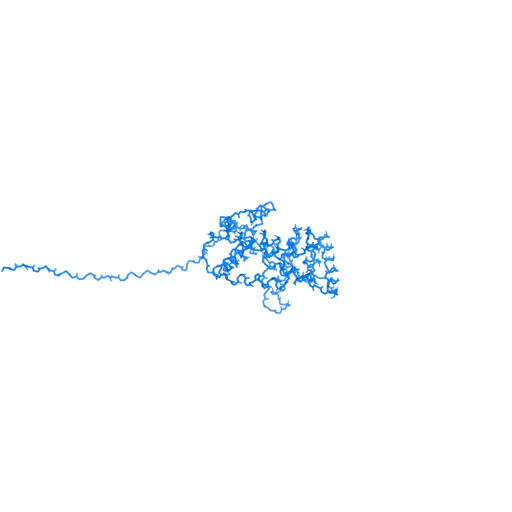57 -4.287 2.202 1.00 93.06 158 GLY A CA 1
ATOM 1180 C C . GLY A 1 158 ? -7.675 -3.797 0.941 1.00 93.06 158 GLY A C 1
ATOM 1181 O O . GLY A 1 158 ? -7.940 -2.606 0.780 1.00 93.06 158 GLY A O 1
ATOM 1182 N N . ALA A 1 159 ? -8.107 -4.724 0.081 1.00 94.81 159 ALA A N 1
ATOM 1183 C CA . ALA A 1 159 ? -8.818 -4.387 -1.150 1.00 94.81 159 ALA A CA 1
ATOM 1184 C C . ALA A 1 159 ? -10.245 -3.902 -0.879 1.00 94.81 159 ALA A C 1
ATOM 1186 O O . ALA A 1 159 ? -10.730 -2.995 -1.558 1.00 94.81 159 ALA A O 1
ATOM 1187 N N . MET A 1 160 ? -10.909 -4.496 0.117 1.00 95.94 160 MET A N 1
ATOM 1188 C CA . MET A 1 160 ? -12.212 -4.054 0.611 1.00 95.94 160 MET A CA 1
ATOM 1189 C C . MET A 1 160 ? -12.121 -2.667 1.255 1.00 95.94 160 MET A C 1
ATOM 1191 O O . MET A 1 160 ? -12.959 -1.811 0.983 1.00 95.94 160 MET A O 1
ATOM 1195 N N . LEU A 1 161 ? -11.075 -2.426 2.046 1.00 94.25 161 LEU A N 1
ATOM 1196 C CA . LEU A 1 161 ? -10.805 -1.150 2.706 1.00 94.25 161 LEU A CA 1
ATOM 1197 C C . LEU A 1 161 ? -10.506 -0.015 1.705 1.00 94.25 161 LEU A C 1
ATOM 1199 O O . LEU A 1 161 ? -10.836 1.148 1.949 1.00 94.25 161 LEU A O 1
ATOM 1203 N N . MET A 1 162 ? -9.915 -0.350 0.556 1.00 92.12 162 MET A N 1
ATOM 1204 C CA . MET A 1 162 ? -9.639 0.586 -0.539 1.00 92.12 162 MET A CA 1
ATOM 1205 C C . MET A 1 162 ? -10.839 0.861 -1.458 1.00 92.12 162 MET A C 1
ATOM 1207 O O . MET A 1 162 ? -10.736 1.729 -2.327 1.00 92.12 162 MET A O 1
ATOM 1211 N N . GLN A 1 163 ? -11.972 0.163 -1.301 1.00 92.75 163 GLN A N 1
ATOM 1212 C CA . GLN A 1 163 ? -13.140 0.421 -2.145 1.00 92.75 163 GLN A CA 1
ATOM 1213 C C . GLN A 1 163 ? -13.645 1.860 -1.952 1.00 92.75 163 GLN A C 1
ATOM 1215 O O . GLN A 1 163 ? -13.735 2.342 -0.818 1.00 92.75 163 GLN A O 1
ATOM 1220 N N . PRO A 1 164 ? -14.000 2.567 -3.039 1.00 91.62 164 PRO A N 1
ATOM 1221 C CA . PRO A 1 164 ? -14.584 3.892 -2.921 1.00 91.62 164 PRO A CA 1
ATOM 1222 C C . PRO A 1 164 ? -15.934 3.800 -2.207 1.00 91.62 164 PRO A C 1
ATOM 1224 O O . PRO A 1 164 ? -16.762 2.938 -2.513 1.00 91.62 164 PRO A O 1
ATOM 1227 N N . LEU A 1 165 ? -16.179 4.721 -1.275 1.00 90.25 165 LEU A N 1
ATOM 1228 C CA . LEU A 1 165 ? -17.500 4.855 -0.674 1.00 90.25 165 LEU A CA 1
ATOM 1229 C C . LEU A 1 165 ? -18.508 5.333 -1.736 1.00 90.25 165 LEU A C 1
ATOM 1231 O O . LEU A 1 165 ? -18.151 6.145 -2.600 1.00 90.25 165 LEU A O 1
ATOM 1235 N N . PRO A 1 166 ? -19.768 4.861 -1.687 1.00 94.19 166 PRO A N 1
ATOM 1236 C CA . PRO A 1 166 ? -20.829 5.386 -2.533 1.00 94.19 166 PRO A CA 1
ATOM 1237 C C . PRO A 1 166 ? -20.948 6.905 -2.384 1.00 94.19 166 PRO A C 1
ATOM 1239 O O . PRO A 1 166 ? -20.803 7.450 -1.291 1.00 94.19 166 PRO A O 1
ATOM 1242 N N . ARG A 1 167 ? -21.249 7.603 -3.482 1.00 94.75 167 ARG A N 1
ATOM 1243 C CA . ARG A 1 167 ? -21.589 9.028 -3.415 1.00 94.75 167 ARG A CA 1
ATOM 1244 C C . ARG A 1 167 ? -22.985 9.174 -2.811 1.00 94.75 167 ARG A C 1
ATOM 1246 O O . ARG A 1 167 ? -23.918 8.534 -3.288 1.00 94.75 167 ARG A O 1
ATOM 1253 N N . GLY A 1 168 ? -23.137 10.034 -1.811 1.00 95.00 168 GLY A N 1
ATOM 1254 C CA . GLY A 1 168 ? -24.431 10.332 -1.203 1.00 95.00 168 GLY A CA 1
ATOM 1255 C C . GLY A 1 168 ? -24.302 10.935 0.196 1.00 95.00 168 GLY A C 1
ATOM 1256 O O . GLY A 1 168 ? -23.183 11.098 0.687 1.00 95.00 168 GLY A O 1
ATOM 1257 N N . PRO A 1 169 ? -25.435 11.271 0.837 1.00 95.44 169 PRO A N 1
ATOM 1258 C CA . PRO A 1 169 ? -25.470 11.664 2.242 1.00 95.44 169 PRO A CA 1
ATOM 1259 C C . PRO A 1 169 ? -24.834 10.597 3.142 1.00 95.44 169 PRO A C 1
ATOM 1261 O O . PRO A 1 169 ? -24.988 9.396 2.893 1.00 95.44 169 PRO A O 1
ATOM 1264 N N . ALA A 1 170 ? -24.128 11.035 4.187 1.00 91.31 170 ALA A N 1
ATOM 1265 C CA . ALA A 1 170 ? -23.398 10.150 5.099 1.00 91.31 170 ALA A CA 1
ATOM 1266 C C . ALA A 1 170 ? -24.313 9.155 5.838 1.00 91.31 170 ALA A C 1
ATOM 1268 O O . ALA A 1 170 ? -23.897 8.043 6.152 1.00 91.31 170 ALA A O 1
ATOM 1269 N N . ASP A 1 171 ? -25.564 9.544 6.070 1.00 93.69 171 ASP A N 1
ATOM 1270 C CA . ASP A 1 171 ? -26.623 8.765 6.713 1.00 93.69 171 ASP A CA 1
ATOM 1271 C C . ASP A 1 171 ? -27.402 7.864 5.740 1.00 93.69 171 ASP A C 1
ATOM 1273 O O . ASP A 1 171 ? -28.266 7.092 6.159 1.00 93.69 171 ASP A O 1
ATOM 1277 N N . SER A 1 172 ? -27.102 7.916 4.437 1.00 96.69 172 SER A N 1
ATOM 1278 C CA . SER A 1 172 ? -27.774 7.051 3.469 1.00 96.69 172 SER A CA 1
ATOM 1279 C C . SER A 1 172 ? -27.455 5.568 3.736 1.00 96.69 172 SER A C 1
ATOM 1281 O O . SER A 1 172 ? -26.300 5.228 4.019 1.00 96.69 172 SER A O 1
ATOM 1283 N N . PRO A 1 173 ? -28.426 4.644 3.577 1.00 97.00 173 PRO A N 1
ATOM 1284 C CA . PRO A 1 173 ? -28.204 3.221 3.846 1.00 97.00 173 PRO A CA 1
ATOM 1285 C C . PRO A 1 173 ? -27.014 2.625 3.081 1.00 97.00 173 PRO A C 1
ATOM 1287 O O . PRO A 1 173 ? -26.291 1.787 3.614 1.00 97.00 173 PRO A O 1
ATOM 1290 N N . ALA A 1 174 ? -26.779 3.083 1.847 1.00 95.38 174 ALA A N 1
ATOM 1291 C CA . ALA A 1 174 ? -25.662 2.630 1.022 1.00 95.38 174 ALA A CA 1
ATOM 1292 C C . ALA A 1 174 ? -24.299 3.056 1.592 1.00 95.38 174 ALA A C 1
ATOM 1294 O O . ALA A 1 174 ? -23.375 2.242 1.629 1.00 95.38 174 ALA A O 1
ATOM 1295 N N . VAL A 1 175 ? -24.172 4.308 2.053 1.00 94.81 175 VAL A N 1
ATOM 1296 C CA . VAL A 1 175 ? -22.932 4.810 2.664 1.00 94.81 175 VAL A CA 1
ATOM 1297 C C . VAL A 1 175 ? -22.692 4.135 4.010 1.00 94.81 175 VAL A C 1
ATOM 1299 O O . VAL A 1 175 ? -21.593 3.639 4.234 1.00 94.81 175 VAL A O 1
ATOM 1302 N N . VAL A 1 176 ? -23.717 4.005 4.858 1.00 94.62 176 VAL A N 1
ATOM 1303 C CA . VAL A 1 176 ? -23.609 3.313 6.156 1.00 94.62 176 VAL A CA 1
ATOM 1304 C C . VAL A 1 176 ? -23.141 1.864 5.979 1.00 94.62 176 VAL A C 1
ATOM 1306 O O . VAL A 1 176 ? -22.189 1.441 6.633 1.00 94.62 176 VAL A O 1
ATOM 1309 N N . GLN A 1 177 ? -23.737 1.111 5.049 1.00 95.56 177 GLN A N 1
ATOM 1310 C CA . GLN A 1 177 ? -23.326 -0.272 4.771 1.00 95.56 177 GLN A CA 1
ATOM 1311 C C . GLN A 1 177 ? -21.914 -0.368 4.181 1.00 95.56 177 GLN A C 1
ATOM 1313 O O . GLN A 1 177 ? -21.181 -1.311 4.479 1.00 95.56 177 GLN A O 1
ATOM 1318 N N . ALA A 1 178 ? -21.513 0.569 3.319 1.00 93.81 178 ALA A N 1
ATOM 1319 C CA . ALA A 1 178 ? -20.158 0.594 2.775 1.00 93.81 178 ALA A CA 1
ATOM 1320 C C . ALA A 1 178 ? -19.117 0.910 3.858 1.00 93.81 178 ALA A C 1
ATOM 1322 O O . ALA A 1 178 ? -18.104 0.220 3.937 1.00 93.81 178 ALA A O 1
ATOM 1323 N N . THR A 1 179 ? -19.399 1.881 4.728 1.00 94.06 179 THR A N 1
ATOM 1324 C CA . THR A 1 179 ? -18.548 2.225 5.873 1.00 94.06 179 THR A CA 1
ATOM 1325 C C . THR A 1 179 ? -18.436 1.061 6.851 1.00 94.06 179 THR A C 1
ATOM 1327 O O . THR A 1 179 ? -17.329 0.754 7.280 1.00 94.06 179 THR A O 1
ATOM 1330 N N . GLN A 1 180 ? -19.537 0.364 7.158 1.00 95.38 180 GLN A N 1
ATOM 1331 C CA . GLN A 1 180 ? -19.488 -0.814 8.028 1.00 95.38 180 GLN A CA 1
ATOM 1332 C C . GLN A 1 180 ? -18.618 -1.921 7.424 1.00 95.38 180 GLN A C 1
ATOM 1334 O O . GLN A 1 180 ? -17.714 -2.409 8.088 1.00 95.38 180 GLN A O 1
ATOM 1339 N N . ARG A 1 181 ? -18.799 -2.246 6.136 1.00 94.81 181 ARG A N 1
ATOM 1340 C CA . ARG A 1 181 ? -17.942 -3.231 5.453 1.00 94.81 181 ARG A CA 1
ATOM 1341 C C . ARG A 1 181 ? -16.467 -2.831 5.459 1.00 94.81 181 ARG A C 1
ATOM 1343 O O . ARG A 1 181 ? -15.605 -3.691 5.611 1.00 94.81 181 ARG A O 1
ATOM 1350 N N . ALA A 1 182 ? -16.170 -1.543 5.288 1.00 94.94 182 ALA A N 1
ATOM 1351 C CA . ALA A 1 182 ? -14.805 -1.035 5.360 1.00 94.94 182 ALA A CA 1
ATOM 1352 C C . ALA A 1 182 ? -14.231 -1.144 6.785 1.00 94.94 182 ALA A C 1
ATOM 1354 O O . ALA A 1 182 ? -13.062 -1.494 6.935 1.00 94.94 182 ALA A O 1
ATOM 1355 N N . ARG A 1 183 ? -15.045 -0.913 7.827 1.00 95.94 183 ARG A N 1
ATOM 1356 C CA . ARG A 1 183 ? -14.664 -1.132 9.233 1.00 95.94 183 ARG A CA 1
ATOM 1357 C C . ARG A 1 183 ? -14.382 -2.601 9.522 1.00 95.94 183 ARG A C 1
ATOM 1359 O O . ARG A 1 183 ? -13.298 -2.896 10.013 1.00 95.94 183 ARG A O 1
ATOM 1366 N N . ASP A 1 184 ? -15.272 -3.507 9.129 1.00 96.25 184 ASP A N 1
ATOM 1367 C CA . ASP A 1 184 ? -15.087 -4.955 9.306 1.00 96.25 184 ASP A CA 1
ATOM 1368 C C . ASP A 1 184 ? -13.803 -5.441 8.602 1.00 96.25 184 ASP A C 1
ATOM 1370 O O . ASP A 1 184 ? -13.017 -6.226 9.148 1.00 96.25 184 ASP A O 1
ATOM 1374 N N . ALA A 1 185 ? -13.543 -4.924 7.394 1.00 96.50 185 ALA A N 1
ATOM 1375 C CA . ALA A 1 185 ? -12.313 -5.188 6.654 1.00 96.50 185 ALA A CA 1
ATOM 1376 C C . ALA A 1 185 ? -11.076 -4.619 7.365 1.00 96.50 185 ALA A C 1
ATOM 1378 O O . ALA A 1 185 ? -10.064 -5.311 7.468 1.00 96.50 185 ALA A O 1
ATOM 1379 N N . GLY A 1 186 ? -11.158 -3.399 7.900 1.00 96.38 186 GLY A N 1
ATOM 1380 C CA . GLY A 1 186 ? -10.097 -2.787 8.697 1.00 96.38 186 GLY A CA 1
ATOM 1381 C C . GLY A 1 186 ? -9.790 -3.575 9.973 1.00 96.38 186 GLY A C 1
ATOM 1382 O O . GLY A 1 186 ? -8.625 -3.800 10.281 1.00 96.38 186 GLY A O 1
ATOM 1383 N N . VAL A 1 187 ? -10.804 -4.076 10.683 1.00 96.94 187 VAL A N 1
ATOM 1384 C CA . VAL A 1 187 ? -10.615 -4.955 11.850 1.00 96.94 187 VAL A CA 1
ATOM 1385 C C . VAL A 1 187 ? -9.913 -6.248 11.443 1.00 96.94 187 VAL A C 1
ATOM 1387 O O . VAL A 1 187 ? -8.927 -6.634 12.069 1.00 96.94 187 VAL A O 1
ATOM 1390 N N . THR A 1 188 ? -10.370 -6.881 10.360 1.00 95.25 188 THR A N 1
ATOM 1391 C CA . THR A 1 188 ? -9.761 -8.107 9.817 1.00 95.25 188 THR A CA 1
ATOM 1392 C C . THR A 1 188 ? -8.305 -7.885 9.398 1.00 95.25 188 THR A C 1
ATOM 1394 O O . THR A 1 188 ? -7.463 -8.762 9.581 1.00 95.25 188 THR A O 1
ATOM 1397 N N . LEU A 1 189 ? -7.991 -6.717 8.832 1.00 94.31 189 LEU A N 1
ATOM 1398 C CA . LEU A 1 189 ? -6.630 -6.311 8.491 1.00 94.31 189 LEU A CA 1
ATOM 1399 C C . LEU A 1 189 ? -5.768 -6.201 9.758 1.00 94.31 189 LEU A C 1
ATOM 1401 O O . LEU A 1 189 ? -4.777 -6.906 9.895 1.00 94.31 189 LEU A O 1
ATOM 1405 N N . LEU A 1 190 ? -6.197 -5.399 10.735 1.00 95.19 190 LEU A N 1
ATOM 1406 C CA . LEU A 1 190 ? -5.441 -5.131 11.963 1.00 95.19 190 LEU A CA 1
ATOM 1407 C C . LEU A 1 190 ? -5.203 -6.376 12.829 1.00 95.19 190 LEU A C 1
ATOM 1409 O O . LEU A 1 190 ? -4.181 -6.463 13.513 1.00 95.19 190 LEU A O 1
ATOM 1413 N N . GLN A 1 191 ? -6.122 -7.344 12.789 1.00 94.94 191 GLN A N 1
ATOM 1414 C CA . GLN A 1 191 ? -5.988 -8.643 13.454 1.00 94.94 191 GLN A CA 1
ATOM 1415 C C . GLN A 1 191 ? -4.808 -9.476 12.938 1.00 94.94 191 GLN A C 1
ATOM 1417 O O . GLN A 1 191 ? -4.346 -10.362 13.659 1.00 94.94 191 GLN A O 1
ATOM 1422 N N . GLN A 1 192 ? -4.305 -9.202 11.728 1.00 90.12 192 GLN A N 1
ATOM 1423 C CA . GLN A 1 192 ? -3.126 -9.883 11.181 1.00 90.12 192 GLN A CA 1
ATOM 1424 C C . GLN A 1 192 ? -1.852 -9.515 11.948 1.00 90.12 192 GLN A C 1
ATOM 1426 O O . GLN A 1 192 ? -0.910 -10.303 11.971 1.00 90.12 192 GLN A O 1
ATOM 1431 N N . GLY A 1 193 ? -1.849 -8.370 12.641 1.00 89.56 193 GLY A N 1
ATOM 1432 C CA . GLY A 1 193 ? -0.752 -7.966 13.514 1.00 89.56 193 GLY A CA 1
ATOM 1433 C C . GLY A 1 193 ? 0.493 -7.474 12.774 1.00 89.56 193 GLY A C 1
ATOM 1434 O O . GLY A 1 193 ? 1.544 -7.369 13.402 1.00 89.56 193 GLY A O 1
ATOM 1435 N N . ASP A 1 194 ? 0.384 -7.159 11.482 1.00 88.19 194 ASP A N 1
ATOM 1436 C CA . ASP A 1 194 ? 1.485 -6.608 10.696 1.00 88.19 194 ASP A CA 1
ATOM 1437 C C . ASP A 1 194 ? 1.564 -5.079 10.861 1.00 88.19 194 ASP A C 1
ATOM 1439 O O . ASP A 1 194 ? 0.578 -4.356 10.696 1.00 88.19 194 ASP A O 1
ATOM 1443 N N . ALA A 1 195 ? 2.748 -4.570 11.198 1.00 89.12 195 ALA A N 1
ATOM 1444 C CA . ALA A 1 195 ? 2.996 -3.135 11.277 1.00 89.12 195 ALA A CA 1
ATOM 1445 C C . ALA A 1 195 ? 2.975 -2.468 9.890 1.00 89.12 195 ALA A C 1
ATOM 1447 O O . ALA A 1 195 ? 2.633 -1.289 9.785 1.00 89.12 195 ALA A O 1
ATOM 1448 N N . LEU A 1 196 ? 3.288 -3.216 8.827 1.00 85.12 196 LEU A N 1
ATOM 1449 C CA . LEU A 1 196 ? 3.210 -2.725 7.454 1.00 85.12 196 LEU A CA 1
ATOM 1450 C C . LEU A 1 196 ? 1.764 -2.491 7.009 1.00 85.12 196 LEU A C 1
ATOM 1452 O O . LEU A 1 196 ? 1.525 -1.576 6.228 1.00 85.12 196 LEU A O 1
ATOM 1456 N N . ASP A 1 197 ? 0.787 -3.211 7.567 1.00 88.12 197 ASP A N 1
ATOM 1457 C CA . ASP A 1 197 ? -0.631 -2.932 7.315 1.00 88.12 197 ASP A CA 1
ATOM 1458 C C . ASP A 1 197 ? -1.064 -1.593 7.938 1.00 88.12 197 ASP A C 1
ATOM 1460 O O . ASP A 1 197 ? -1.806 -0.823 7.325 1.00 88.12 197 ASP A O 1
ATOM 1464 N N . LEU A 1 198 ? -0.577 -1.263 9.142 1.00 90.81 198 LEU A N 1
ATOM 1465 C CA . LEU A 1 198 ? -0.824 0.056 9.743 1.00 90.81 198 LEU A CA 1
ATOM 1466 C C . LEU A 1 198 ? -0.248 1.179 8.876 1.00 90.81 198 LEU A C 1
ATOM 1468 O O . LEU A 1 198 ? -0.869 2.234 8.753 1.00 90.81 198 LEU A O 1
ATOM 1472 N N . LEU A 1 199 ? 0.920 0.938 8.280 1.00 88.62 199 LEU A N 1
ATOM 1473 C CA . LEU A 1 199 ? 1.598 1.883 7.405 1.00 88.62 199 LEU A CA 1
ATOM 1474 C C . LEU A 1 199 ? 0.880 2.035 6.055 1.00 88.62 199 LEU A C 1
ATOM 1476 O O . LEU A 1 199 ? 0.465 3.135 5.695 1.00 88.62 199 LEU A O 1
ATOM 1480 N N . GLY A 1 200 ? 0.705 0.932 5.324 1.00 85.75 200 GLY A N 1
ATOM 1481 C CA . GLY A 1 200 ? 0.174 0.915 3.960 1.00 85.75 200 GLY A CA 1
ATOM 1482 C C . GLY A 1 200 ? -1.285 1.361 3.854 1.00 85.75 200 GLY A C 1
ATOM 1483 O O . GLY A 1 200 ? -1.691 1.889 2.821 1.00 85.75 200 GLY A O 1
ATOM 1484 N N . TYR A 1 201 ? -2.062 1.214 4.933 1.00 91.75 201 TYR A N 1
ATOM 1485 C CA . TYR A 1 201 ? -3.476 1.597 4.970 1.00 91.75 201 TYR A CA 1
ATOM 1486 C C . TYR A 1 201 ? -3.772 2.780 5.900 1.00 91.75 201 TYR A C 1
ATOM 1488 O O . TYR A 1 20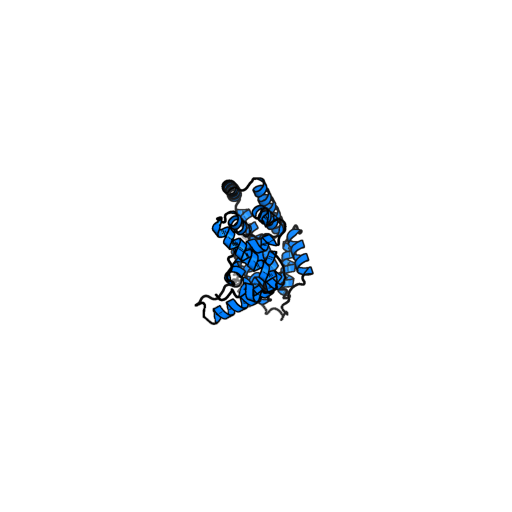1 ? -4.940 3.041 6.203 1.00 91.75 201 TYR A O 1
ATOM 1496 N N . ALA A 1 202 ? -2.751 3.526 6.341 1.00 92.81 202 ALA A N 1
ATOM 1497 C CA . ALA A 1 202 ? -2.914 4.664 7.248 1.00 92.81 202 ALA A CA 1
ATOM 1498 C C . ALA A 1 202 ? -4.011 5.659 6.802 1.00 92.81 202 ALA A C 1
ATOM 1500 O O . ALA A 1 202 ? -4.874 5.979 7.626 1.00 92.81 202 ALA A O 1
ATOM 1501 N N . PRO A 1 203 ? -4.085 6.106 5.527 1.00 92.19 203 PRO A N 1
ATOM 1502 C CA . PRO A 1 203 ? -5.149 7.013 5.089 1.00 92.19 203 PRO A CA 1
ATOM 1503 C C . PRO A 1 203 ? -6.549 6.402 5.213 1.00 92.19 203 PRO A C 1
ATOM 1505 O O . PRO A 1 203 ? -7.507 7.078 5.584 1.00 92.19 203 PRO A O 1
ATOM 1508 N N . GLN A 1 204 ? -6.697 5.119 4.894 1.00 93.62 204 GLN A N 1
ATOM 1509 C CA . GLN A 1 204 ? -7.978 4.427 4.925 1.00 93.62 204 GLN A CA 1
ATOM 1510 C C . GLN A 1 204 ? -8.437 4.192 6.367 1.00 93.62 204 GLN A C 1
ATOM 1512 O O . GLN A 1 204 ? -9.606 4.428 6.669 1.00 93.62 204 GLN A O 1
ATOM 1517 N N . LEU A 1 205 ? -7.527 3.788 7.257 1.00 95.50 205 LEU A N 1
ATOM 1518 C CA . LEU A 1 205 ? -7.802 3.599 8.683 1.00 95.50 205 LEU A CA 1
ATOM 1519 C C . LEU A 1 205 ? -8.142 4.934 9.367 1.00 95.50 205 LEU A C 1
ATOM 1521 O O . LEU A 1 205 ? -9.094 5.003 10.148 1.00 95.50 205 LEU A O 1
ATOM 1525 N N . ALA A 1 206 ? -7.448 6.019 9.008 1.00 94.81 206 ALA A N 1
ATOM 1526 C CA . ALA A 1 206 ? -7.752 7.368 9.485 1.00 94.81 206 ALA A CA 1
ATOM 1527 C C . ALA A 1 206 ? -9.172 7.812 9.101 1.00 94.81 206 ALA A C 1
ATOM 1529 O O . ALA A 1 206 ? -9.901 8.331 9.937 1.00 94.81 206 ALA A O 1
ATOM 1530 N N . ARG A 1 207 ? -9.622 7.535 7.867 1.00 93.38 207 ARG A N 1
ATOM 1531 C CA . ARG A 1 207 ? -10.999 7.859 7.435 1.00 93.38 207 ARG A CA 1
ATOM 1532 C C . ARG A 1 207 ? -12.086 7.113 8.205 1.00 93.38 207 ARG A C 1
ATOM 1534 O O . ARG A 1 207 ? -13.221 7.580 8.232 1.00 93.38 207 ARG A O 1
ATOM 1541 N N . LEU A 1 208 ? -11.780 5.934 8.741 1.00 93.94 208 LEU A N 1
ATOM 1542 C CA . LEU A 1 208 ? -12.757 5.119 9.464 1.00 93.94 208 LEU A CA 1
ATOM 1543 C C . LEU A 1 208 ? -12.793 5.424 10.961 1.00 93.94 208 LEU A C 1
ATOM 1545 O O . LEU A 1 208 ? -13.831 5.188 11.579 1.00 93.94 208 LEU A O 1
ATOM 1549 N N . SER A 1 209 ? -11.694 5.948 11.504 1.00 94.69 209 SER A N 1
ATOM 1550 C CA . SER A 1 209 ? -11.467 6.200 12.927 1.00 94.69 209 SER A CA 1
ATOM 1551 C C . SER A 1 209 ? -11.554 7.689 13.291 1.00 94.69 209 SER A C 1
ATOM 1553 O O . SER A 1 209 ? -11.888 8.540 12.471 1.00 94.69 209 SER A O 1
ATOM 1555 N N . GLY A 1 210 ? -11.255 8.005 14.555 1.00 94.12 210 GLY A N 1
ATOM 1556 C CA . GLY A 1 210 ? -11.079 9.380 15.036 1.00 94.12 210 GLY A CA 1
ATOM 1557 C C . GLY A 1 210 ? -9.629 9.887 15.002 1.00 94.12 210 GLY A C 1
ATOM 1558 O O . GLY A 1 210 ? -9.361 10.951 15.560 1.00 94.12 210 GLY A O 1
ATOM 1559 N N . TYR A 1 211 ? -8.688 9.138 14.416 1.00 95.88 211 TYR A N 1
ATOM 1560 C CA . TYR A 1 211 ? -7.259 9.479 14.409 1.00 95.88 211 TYR A CA 1
ATOM 1561 C C . TYR A 1 211 ? -6.796 9.992 13.041 1.00 95.88 211 TYR A C 1
ATOM 1563 O O . TYR A 1 211 ? -7.334 9.608 12.004 1.00 95.88 211 TYR A O 1
ATOM 1571 N N . GLY A 1 212 ? -5.776 10.856 13.027 1.00 93.94 212 GLY A N 1
ATOM 1572 C CA . GLY A 1 212 ? -5.193 11.361 11.782 1.00 93.94 212 GLY A CA 1
ATOM 1573 C C . GLY A 1 212 ? -4.286 10.343 11.080 1.00 93.94 212 GLY A C 1
ATOM 1574 O O . GLY A 1 212 ? -3.735 9.445 11.718 1.00 93.94 212 GLY A O 1
ATOM 1575 N N . THR A 1 213 ? -4.071 10.522 9.772 1.00 93.69 213 THR A N 1
ATOM 1576 C CA . THR A 1 213 ? -3.127 9.711 8.977 1.00 93.69 213 THR A CA 1
ATOM 1577 C C . THR A 1 213 ? -1.725 9.717 9.594 1.00 93.69 213 THR A C 1
ATOM 1579 O O . THR A 1 213 ? -1.167 8.649 9.829 1.00 93.69 213 THR A O 1
ATOM 1582 N N . ASP A 1 214 ? -1.201 10.893 9.958 1.00 93.75 214 ASP A N 1
ATOM 1583 C CA . ASP A 1 214 ? 0.111 11.060 10.608 1.00 93.75 214 ASP A CA 1
ATOM 1584 C C . ASP A 1 214 ? 0.258 10.191 11.866 1.00 93.75 214 ASP A C 1
ATOM 1586 O O . ASP A 1 214 ? 1.329 9.663 12.154 1.00 93.75 214 ASP A O 1
ATOM 1590 N N . SER A 1 215 ? -0.826 10.008 12.622 1.00 95.75 215 SER A N 1
ATOM 1591 C CA . SER A 1 215 ? -0.827 9.199 13.841 1.00 95.75 215 SER A CA 1
ATOM 1592 C C . SER A 1 215 ? -0.726 7.710 13.550 1.00 95.75 215 SER A C 1
ATOM 1594 O O . SER A 1 215 ? -0.013 7.014 14.268 1.00 95.75 215 SER A O 1
ATOM 1596 N N . TYR A 1 216 ? -1.374 7.223 12.487 1.00 95.19 216 TYR A N 1
ATOM 1597 C CA . TYR A 1 216 ? -1.189 5.847 12.019 1.00 95.19 216 TYR A CA 1
ATOM 1598 C C . TYR A 1 216 ? 0.226 5.613 11.490 1.00 95.19 216 TYR A C 1
ATOM 1600 O O . TYR A 1 216 ? 0.841 4.610 11.846 1.00 95.19 216 TYR A O 1
ATOM 1608 N N . LEU A 1 217 ? 0.771 6.555 10.714 1.00 92.44 217 LEU A N 1
ATOM 1609 C CA . LEU A 1 217 ? 2.145 6.476 10.209 1.00 92.44 217 LEU A CA 1
ATOM 1610 C C . LEU A 1 217 ? 3.161 6.446 11.363 1.00 92.44 217 LEU A C 1
ATOM 1612 O O . LEU A 1 217 ? 4.044 5.590 11.399 1.00 92.44 217 LEU A O 1
ATOM 1616 N N . MET A 1 218 ? 2.999 7.331 12.353 1.00 94.00 218 MET A N 1
ATOM 1617 C CA . MET A 1 218 ? 3.834 7.366 13.558 1.00 94.00 218 MET A CA 1
ATOM 1618 C C . MET A 1 218 ? 3.705 6.076 14.385 1.00 94.00 218 MET A C 1
ATOM 1620 O O . MET A 1 218 ? 4.707 5.556 14.884 1.00 94.00 218 MET A O 1
ATOM 1624 N N . ALA A 1 219 ? 2.489 5.538 14.524 1.00 95.69 219 ALA A N 1
ATOM 1625 C CA . ALA A 1 219 ? 2.252 4.282 15.230 1.00 95.69 219 ALA A CA 1
ATOM 1626 C C . ALA A 1 219 ? 2.954 3.117 14.526 1.00 95.69 219 ALA A C 1
ATOM 1628 O O . ALA A 1 219 ? 3.694 2.376 15.172 1.00 95.69 219 ALA A O 1
ATOM 1629 N N . ALA A 1 220 ? 2.797 3.002 13.204 1.00 93.50 220 ALA A N 1
ATOM 1630 C CA . ALA A 1 220 ? 3.475 1.986 12.408 1.00 93.50 220 ALA A CA 1
ATOM 1631 C C . ALA A 1 220 ? 4.999 2.082 12.559 1.00 93.50 220 ALA A C 1
ATOM 1633 O O . ALA A 1 220 ? 5.654 1.097 12.887 1.00 93.50 220 ALA A O 1
ATOM 1634 N N . CYS A 1 221 ? 5.570 3.283 12.451 1.00 92.06 221 CYS A N 1
ATOM 1635 C CA . CYS A 1 221 ? 7.010 3.476 12.618 1.00 92.06 221 CYS A CA 1
ATOM 1636 C C . CYS A 1 221 ? 7.546 3.198 14.012 1.00 92.06 221 CYS A C 1
ATOM 1638 O O . CYS A 1 221 ? 8.710 2.840 14.151 1.00 92.06 221 CYS A O 1
ATOM 1640 N N . SER A 1 222 ? 6.708 3.283 15.041 1.00 94.75 222 SER A N 1
ATOM 1641 C CA . SER A 1 222 ? 7.091 2.867 16.393 1.00 94.75 222 SER A CA 1
ATOM 1642 C C . SER A 1 222 ? 7.195 1.345 16.549 1.00 94.75 222 SER A C 1
ATOM 1644 O O . SER A 1 222 ? 7.690 0.868 17.570 1.00 94.75 222 SER A O 1
ATOM 1646 N N . LEU A 1 223 ? 6.696 0.579 15.576 1.00 94.19 223 LEU A N 1
ATOM 1647 C CA . LEU A 1 223 ? 6.766 -0.883 15.534 1.00 94.19 223 LEU A CA 1
ATOM 1648 C C . LEU A 1 223 ? 7.847 -1.391 14.571 1.00 94.19 223 LEU A C 1
ATOM 1650 O O . LEU A 1 223 ? 8.241 -2.550 14.665 1.00 94.19 223 LEU A O 1
ATOM 1654 N N . LEU A 1 224 ? 8.312 -0.538 13.657 1.00 91.19 224 LEU A N 1
ATOM 1655 C CA . LEU A 1 224 ? 9.279 -0.868 12.618 1.00 91.19 224 LEU A CA 1
ATOM 1656 C C . LEU A 1 224 ? 10.674 -0.404 13.040 1.00 91.19 224 LEU A C 1
ATOM 1658 O O . LEU A 1 224 ? 10.897 0.780 13.305 1.00 91.19 224 LEU A O 1
ATOM 1662 N N . ASP A 1 225 ? 11.618 -1.342 13.107 1.00 89.88 225 ASP A N 1
ATOM 1663 C CA . ASP A 1 225 ? 12.978 -1.029 13.538 1.00 89.88 225 ASP A CA 1
ATOM 1664 C C . ASP A 1 225 ? 13.638 -0.008 12.600 1.00 89.88 225 ASP A C 1
ATOM 1666 O O . ASP A 1 225 ? 13.482 -0.047 11.380 1.00 89.88 225 ASP A O 1
ATOM 1670 N N . GLY A 1 226 ? 14.344 0.955 13.187 1.00 87.31 226 GLY A N 1
ATOM 1671 C CA . GLY A 1 226 ? 14.972 2.059 12.464 1.00 87.31 226 GLY A CA 1
ATOM 1672 C C . GLY A 1 226 ? 14.031 3.170 11.978 1.00 87.31 226 GLY A C 1
ATOM 1673 O O . GLY A 1 226 ? 14.529 4.280 11.784 1.00 87.31 226 GLY A O 1
ATOM 1674 N N . CYS A 1 227 ? 12.709 2.958 11.862 1.00 90.19 227 CYS A N 1
ATOM 1675 C CA . CYS A 1 227 ? 11.842 3.983 11.267 1.00 90.19 227 CYS A CA 1
ATOM 1676 C C . CYS A 1 227 ? 11.807 5.284 12.081 1.00 90.19 227 CYS A C 1
ATOM 1678 O O . CYS A 1 227 ? 12.054 6.347 11.530 1.00 90.19 227 CYS A O 1
ATOM 1680 N N . LEU A 1 228 ? 11.572 5.246 13.399 1.00 86.81 228 LEU A N 1
ATOM 1681 C CA . LEU A 1 228 ? 11.533 6.483 14.203 1.00 86.81 228 LEU A CA 1
ATOM 1682 C C . LEU A 1 228 ? 12.857 7.260 14.223 1.00 86.81 228 LEU A C 1
ATOM 1684 O O . LEU A 1 228 ? 12.854 8.461 14.485 1.00 86.81 228 LEU A O 1
ATOM 1688 N N . ARG A 1 229 ? 13.988 6.579 14.001 1.00 88.81 229 ARG A N 1
ATOM 1689 C CA . ARG A 1 229 ? 15.307 7.222 14.005 1.00 88.81 229 ARG A CA 1
ATOM 1690 C C . ARG A 1 229 ? 15.495 8.075 12.758 1.00 88.81 229 ARG A C 1
ATOM 1692 O O . ARG A 1 229 ? 16.021 9.178 12.863 1.00 88.81 229 ARG A O 1
ATOM 1699 N N . ASP A 1 230 ? 15.079 7.546 11.614 1.00 86.00 230 ASP A N 1
ATOM 1700 C CA . ASP A 1 230 ? 15.157 8.226 10.328 1.00 86.00 230 ASP A CA 1
ATOM 1701 C C . ASP A 1 230 ? 14.007 7.755 9.417 1.00 86.00 230 ASP A C 1
ATOM 1703 O O . ASP A 1 230 ? 14.184 6.835 8.610 1.00 86.00 230 ASP A O 1
ATOM 1707 N N . PRO A 1 231 ? 12.804 8.354 9.548 1.00 83.75 231 PRO A N 1
ATOM 1708 C CA . PRO A 1 231 ? 11.625 7.914 8.801 1.00 83.75 231 PRO A CA 1
ATOM 1709 C C . PRO A 1 231 ? 11.813 8.037 7.292 1.00 83.75 231 PRO A C 1
ATOM 1711 O O . PRO A 1 231 ? 11.261 7.252 6.525 1.00 83.75 231 PRO A O 1
ATOM 1714 N N . ARG A 1 232 ? 12.624 9.008 6.861 1.00 81.94 232 ARG A N 1
ATOM 1715 C CA . ARG A 1 232 ? 12.922 9.247 5.454 1.00 81.94 232 ARG A CA 1
ATOM 1716 C C . ARG A 1 232 ? 13.848 8.173 4.901 1.00 81.94 232 ARG A C 1
ATOM 1718 O O . ARG A 1 232 ? 13.508 7.567 3.889 1.00 81.94 232 ARG A O 1
ATOM 1725 N N . ALA A 1 233 ? 14.971 7.888 5.563 1.00 82.88 233 ALA A N 1
ATOM 1726 C CA . ALA A 1 233 ? 15.858 6.807 5.134 1.00 82.88 233 ALA A CA 1
ATOM 1727 C C . ALA A 1 233 ? 15.157 5.442 5.191 1.00 82.88 233 ALA A C 1
ATOM 1729 O O . ALA A 1 233 ? 15.341 4.616 4.293 1.00 82.88 233 ALA A O 1
ATOM 1730 N N . TYR A 1 234 ? 14.308 5.221 6.200 1.00 84.81 234 TYR A N 1
ATOM 1731 C CA . TYR A 1 234 ? 13.472 4.027 6.287 1.00 84.81 234 TYR A CA 1
ATOM 1732 C C . TYR A 1 234 ? 12.540 3.908 5.077 1.00 84.81 234 TYR A C 1
ATOM 1734 O O . TYR A 1 234 ? 12.553 2.881 4.401 1.00 84.81 234 TYR A O 1
ATOM 1742 N N . ALA A 1 235 ? 11.800 4.972 4.746 1.00 80.62 235 ALA A N 1
ATOM 1743 C CA . ALA A 1 235 ? 10.921 5.008 3.579 1.00 80.62 235 ALA A CA 1
ATOM 1744 C C . ALA A 1 235 ? 11.671 4.721 2.275 1.00 80.62 235 ALA A C 1
ATOM 1746 O O . ALA A 1 235 ? 11.222 3.919 1.465 1.00 80.62 235 ALA A O 1
ATOM 1747 N N . LEU A 1 236 ? 12.842 5.335 2.094 1.00 78.38 236 LEU A N 1
ATOM 1748 C CA . LEU A 1 236 ? 13.668 5.138 0.906 1.00 78.38 236 LEU A CA 1
ATOM 1749 C C . LEU A 1 236 ? 14.183 3.706 0.779 1.00 78.38 236 LEU A C 1
ATOM 1751 O O . LEU A 1 236 ? 14.292 3.206 -0.336 1.00 78.38 236 LEU A O 1
ATOM 1755 N N . THR A 1 237 ? 14.483 3.053 1.903 1.00 78.44 237 THR A N 1
ATOM 1756 C CA . THR A 1 237 ? 14.904 1.646 1.932 1.00 78.44 237 THR A CA 1
ATOM 1757 C C . THR A 1 237 ? 13.722 0.724 1.625 1.00 78.44 237 THR A C 1
ATOM 1759 O O . THR A 1 237 ? 13.836 -0.161 0.783 1.00 78.44 237 THR A O 1
ATOM 1762 N N . MET A 1 238 ? 12.555 0.987 2.219 1.00 75.88 238 MET A N 1
ATOM 1763 C CA . MET A 1 238 ? 11.313 0.256 1.936 1.00 75.88 238 MET A CA 1
ATOM 1764 C C . MET A 1 238 ? 10.876 0.385 0.470 1.00 75.88 238 MET A C 1
ATOM 1766 O O . MET A 1 238 ? 10.459 -0.605 -0.134 1.00 75.88 238 MET A O 1
ATOM 1770 N N . ASP A 1 239 ? 11.029 1.569 -0.131 1.00 68.81 239 ASP A N 1
ATOM 1771 C CA . ASP A 1 239 ? 10.768 1.804 -1.556 1.00 68.81 239 ASP A CA 1
ATOM 1772 C C . ASP A 1 239 ? 11.694 0.963 -2.461 1.00 68.81 239 ASP A C 1
ATOM 1774 O O . ASP A 1 239 ? 11.318 0.655 -3.594 1.00 68.81 239 ASP A O 1
ATOM 1778 N N . GLN A 1 240 ? 12.881 0.544 -1.994 1.00 65.25 240 GLN A N 1
ATOM 1779 C CA . GLN A 1 240 ? 13.748 -0.364 -2.764 1.00 65.25 240 GLN A CA 1
ATOM 1780 C C . GLN A 1 240 ? 13.174 -1.775 -2.874 1.00 65.25 240 GLN A C 1
ATOM 1782 O O . GLN A 1 240 ? 13.328 -2.418 -3.917 1.00 65.25 240 GLN A O 1
ATOM 1787 N N . ASP A 1 241 ? 12.521 -2.240 -1.812 1.00 61.78 241 ASP A N 1
ATOM 1788 C CA . ASP A 1 241 ? 12.170 -3.647 -1.656 1.00 61.78 241 ASP A CA 1
ATOM 1789 C C . ASP A 1 241 ? 10.701 -3.921 -1.986 1.00 61.78 241 ASP A C 1
ATOM 1791 O O . ASP A 1 241 ? 10.400 -4.928 -2.620 1.00 61.78 241 ASP A O 1
ATOM 1795 N N . GLN A 1 242 ? 9.785 -3.021 -1.618 1.00 61.41 242 GLN A N 1
ATOM 1796 C CA . GLN A 1 242 ? 8.340 -3.284 -1.682 1.00 61.41 242 GLN A CA 1
ATOM 1797 C C . GLN A 1 242 ? 7.565 -2.350 -2.614 1.00 61.41 242 GLN A C 1
ATOM 1799 O O . GLN A 1 242 ? 6.363 -2.535 -2.777 1.00 61.41 242 GLN A O 1
ATOM 1804 N N . PHE A 1 243 ? 8.238 -1.376 -3.241 1.00 60.22 243 PHE A N 1
ATOM 1805 C CA . PHE A 1 243 ? 7.623 -0.428 -4.179 1.00 60.22 243 PHE A CA 1
ATOM 1806 C C . PHE A 1 243 ? 6.330 0.193 -3.639 1.00 60.22 243 PHE A C 1
ATOM 1808 O O . PHE A 1 243 ? 5.303 0.267 -4.310 1.00 60.22 243 PHE A O 1
ATOM 1815 N N . LEU A 1 244 ? 6.368 0.655 -2.395 1.00 54.69 244 LEU A N 1
ATOM 1816 C CA . LEU A 1 244 ? 5.236 1.336 -1.781 1.00 54.69 244 LEU A CA 1
ATOM 1817 C C . LEU A 1 244 ? 5.221 2.806 -2.222 1.00 54.69 244 LEU A C 1
ATOM 1819 O O . LEU A 1 244 ? 5.354 3.726 -1.412 1.00 54.69 244 LEU A O 1
ATOM 1823 N N . ILE A 1 245 ? 5.060 3.024 -3.535 1.00 49.69 245 ILE A N 1
ATOM 1824 C CA . ILE A 1 245 ? 5.008 4.359 -4.131 1.00 49.69 245 ILE A CA 1
ATOM 1825 C C . ILE A 1 245 ? 3.991 5.217 -3.384 1.00 49.69 245 ILE A C 1
ATOM 1827 O O . ILE A 1 245 ? 2.801 4.914 -3.323 1.00 49.69 245 ILE A O 1
ATOM 1831 N N . GLY A 1 246 ? 4.483 6.331 -2.847 1.00 51.69 246 GLY A N 1
ATOM 1832 C CA . GLY A 1 246 ? 3.685 7.318 -2.127 1.00 51.69 246 GLY A CA 1
ATOM 1833 C C . GLY A 1 246 ? 3.916 7.335 -0.618 1.00 51.69 246 GLY A C 1
ATOM 1834 O O . GLY A 1 246 ? 3.622 8.361 -0.005 1.00 51.69 246 GLY A O 1
ATOM 1835 N N . LEU A 1 247 ? 4.513 6.293 -0.023 1.00 56.69 247 LEU A N 1
ATOM 1836 C CA . LEU A 1 247 ? 4.853 6.322 1.404 1.00 56.69 247 LEU A CA 1
ATOM 1837 C C . LEU A 1 247 ? 5.957 7.331 1.720 1.00 56.69 247 LEU A C 1
ATOM 1839 O O . LEU A 1 247 ? 5.908 7.986 2.758 1.00 56.69 247 LEU A O 1
ATOM 1843 N N . SER A 1 248 ? 6.922 7.513 0.818 1.00 58.53 248 SER A N 1
ATOM 1844 C CA . SER A 1 248 ? 8.007 8.485 0.987 1.00 58.53 248 SER A CA 1
ATOM 1845 C C . SER A 1 248 ? 7.491 9.913 1.210 1.00 58.53 248 SER A C 1
ATOM 1847 O O . SER A 1 248 ? 8.005 10.610 2.083 1.00 58.53 248 SER A O 1
ATOM 1849 N N . ASN A 1 249 ? 6.414 10.322 0.529 1.00 61.56 249 ASN A N 1
ATOM 1850 C CA . ASN A 1 249 ? 5.774 11.622 0.773 1.00 61.56 249 ASN A CA 1
ATOM 1851 C C . ASN A 1 249 ? 5.116 11.685 2.157 1.00 61.56 249 ASN A C 1
ATOM 1853 O O . ASN A 1 249 ? 5.282 12.665 2.878 1.00 61.56 249 ASN A O 1
ATOM 1857 N N . SER A 1 250 ? 4.428 10.617 2.560 1.00 69.44 250 SER A N 1
ATOM 1858 C CA . SER A 1 250 ? 3.814 10.510 3.886 1.00 69.44 250 SER A CA 1
ATOM 1859 C C . SER A 1 250 ? 4.842 10.568 5.027 1.00 69.44 250 SER A C 1
ATOM 1861 O O . SER A 1 250 ? 4.555 11.098 6.098 1.00 69.44 250 SER A O 1
ATOM 1863 N N . PHE A 1 251 ? 6.065 10.079 4.803 1.00 70.19 251 PHE A N 1
ATOM 1864 C CA . PHE A 1 251 ? 7.147 10.150 5.787 1.00 70.19 251 PHE A CA 1
ATOM 1865 C C . PHE A 1 251 ? 7.846 11.506 5.860 1.00 70.19 251 PHE A C 1
ATOM 1867 O O . PHE A 1 251 ? 8.240 11.919 6.954 1.00 70.19 251 PHE A O 1
ATOM 1874 N N . LEU A 1 252 ? 7.960 12.224 4.739 1.00 70.38 252 LEU A N 1
ATOM 1875 C CA . LEU A 1 252 ? 8.427 13.612 4.755 1.00 70.38 252 LEU A CA 1
ATOM 1876 C C . LEU A 1 252 ? 7.531 14.473 5.652 1.00 70.38 252 LEU A C 1
ATOM 1878 O O . LEU A 1 252 ? 8.041 15.193 6.512 1.00 70.38 252 LEU A O 1
ATOM 1882 N N . GLU A 1 253 ? 6.209 14.317 5.542 1.00 75.56 253 GLU A N 1
ATOM 1883 C CA . GLU A 1 253 ? 5.245 15.073 6.351 1.00 75.56 253 GLU A CA 1
ATOM 1884 C C . GLU A 1 253 ? 5.446 14.863 7.861 1.00 75.56 253 GLU A C 1
ATOM 1886 O O . GLU A 1 253 ? 5.351 15.822 8.631 1.00 75.56 253 GLU A O 1
ATOM 1891 N N . LEU A 1 254 ? 5.802 13.646 8.303 1.00 80.69 254 LEU A N 1
ATOM 1892 C CA . LEU A 1 254 ? 6.107 13.377 9.715 1.00 80.69 254 LEU A CA 1
ATOM 1893 C C . LEU A 1 254 ? 7.324 14.165 10.219 1.00 80.69 254 LEU A C 1
ATOM 1895 O O . LEU A 1 254 ? 7.332 14.641 11.361 1.00 80.69 254 LEU A O 1
ATOM 1899 N N . SER A 1 255 ? 8.350 14.313 9.380 1.00 78.81 255 SER A N 1
ATOM 1900 C CA . SER A 1 255 ? 9.564 15.053 9.737 1.00 78.81 255 SER A CA 1
ATOM 1901 C C . SER A 1 255 ? 9.321 16.566 9.837 1.00 78.81 255 SER A C 1
ATOM 1903 O O . SER A 1 255 ? 9.926 17.235 10.679 1.00 78.81 255 SER A O 1
ATOM 1905 N N . GLU A 1 256 ? 8.354 17.079 9.071 1.00 84.75 256 GLU A N 1
ATOM 1906 C CA . GLU A 1 256 ? 8.008 18.501 8.970 1.00 84.75 256 GLU A CA 1
ATOM 1907 C C . GLU A 1 256 ? 6.906 18.953 9.949 1.00 84.75 256 GLU A C 1
ATOM 1909 O O . GLU A 1 256 ? 6.511 20.124 9.965 1.00 84.75 256 GLU A O 1
ATOM 1914 N N . LEU A 1 257 ? 6.408 18.059 10.813 1.00 87.69 257 LEU A N 1
ATOM 1915 C CA . LEU A 1 257 ? 5.389 18.412 11.804 1.00 87.69 257 LEU A CA 1
ATOM 1916 C C . LEU A 1 257 ? 5.865 19.537 12.733 1.00 87.69 257 LEU A C 1
ATOM 1918 O O . LEU A 1 257 ? 6.888 19.423 13.413 1.00 87.69 257 L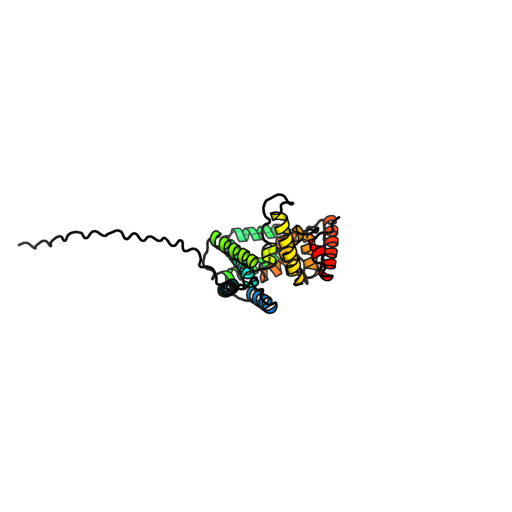EU A O 1
ATOM 1922 N N . SER A 1 258 ? 5.049 20.590 12.853 1.00 93.44 258 SER A N 1
ATOM 1923 C CA . SER A 1 258 ? 5.268 21.638 13.854 1.00 93.44 258 SER A CA 1
ATOM 1924 C C . SER A 1 258 ? 5.263 21.055 15.277 1.00 93.44 258 SER A C 1
ATOM 1926 O O . SER A 1 258 ? 4.570 20.062 15.523 1.00 93.44 258 SER A O 1
ATOM 1928 N N . PRO A 1 259 ? 5.941 21.685 16.259 1.00 95.50 259 PRO A N 1
ATOM 1929 C CA . PRO A 1 259 ? 6.023 21.151 17.622 1.00 95.50 259 PRO A CA 1
ATOM 1930 C C . PRO A 1 259 ? 4.656 20.836 18.244 1.00 95.50 259 PRO A C 1
ATOM 1932 O O . PRO A 1 259 ? 4.472 19.796 18.871 1.00 95.50 259 PRO A O 1
ATOM 1935 N N . ARG A 1 260 ? 3.656 21.699 18.014 1.00 96.31 260 ARG A N 1
ATOM 1936 C CA . ARG A 1 260 ? 2.289 21.481 18.507 1.00 96.31 260 ARG A CA 1
ATOM 1937 C C . ARG A 1 260 ? 1.618 20.282 17.837 1.00 96.31 260 ARG A C 1
ATOM 1939 O O . ARG A 1 260 ? 0.967 19.500 18.523 1.00 96.31 260 ARG A O 1
ATOM 1946 N N . ARG A 1 261 ? 1.736 20.151 16.510 1.00 95.69 261 ARG A N 1
ATOM 1947 C CA . ARG A 1 261 ? 1.124 19.035 15.773 1.00 95.69 261 ARG A CA 1
ATOM 1948 C C . ARG A 1 261 ? 1.796 17.715 16.139 1.00 95.69 261 ARG A C 1
ATOM 1950 O O . ARG A 1 261 ? 1.095 16.729 16.325 1.00 95.69 261 ARG A O 1
ATOM 1957 N N . ARG A 1 262 ? 3.116 17.722 16.343 1.00 94.88 262 ARG A N 1
ATOM 1958 C CA . ARG A 1 262 ? 3.885 16.562 16.802 1.00 94.88 262 ARG A CA 1
ATOM 1959 C C . ARG A 1 262 ? 3.360 16.004 18.127 1.00 94.88 262 ARG A C 1
ATOM 1961 O O . ARG A 1 262 ? 3.075 14.817 18.183 1.00 94.88 262 ARG A O 1
ATOM 1968 N N . LEU A 1 263 ? 3.109 16.851 19.129 1.00 96.38 263 LEU A N 1
ATOM 1969 C CA . LEU A 1 263 ? 2.532 16.409 20.411 1.00 96.38 263 LEU A CA 1
ATOM 1970 C C . LEU A 1 263 ? 1.164 15.721 20.247 1.00 96.38 263 LEU A C 1
ATOM 1972 O O . LEU A 1 263 ? 0.885 14.728 20.915 1.00 96.38 263 LEU A O 1
ATOM 1976 N N . ILE A 1 264 ? 0.309 16.231 19.351 1.00 96.06 264 ILE A N 1
ATOM 1977 C CA . ILE A 1 264 ? -0.998 15.617 19.054 1.00 96.06 264 ILE A CA 1
ATOM 1978 C C . ILE A 1 264 ? -0.801 14.254 18.383 1.00 96.06 264 ILE A C 1
ATOM 1980 O O . ILE A 1 264 ? -1.423 13.274 18.791 1.00 96.06 264 ILE A O 1
ATOM 1984 N N . VAL A 1 265 ? 0.076 14.190 17.377 1.00 95.62 265 VAL A N 1
ATOM 1985 C CA . VAL A 1 265 ? 0.370 12.966 16.623 1.00 95.62 265 VAL A CA 1
ATOM 1986 C C . VAL A 1 265 ? 0.962 11.887 17.527 1.00 95.62 265 VAL A C 1
ATOM 1988 O O . VAL A 1 265 ? 0.525 10.743 17.446 1.00 95.62 265 VAL A O 1
ATOM 1991 N N . GLU A 1 266 ? 1.886 12.242 18.420 1.00 95.81 266 GLU A N 1
ATOM 1992 C CA . GLU A 1 266 ? 2.488 11.335 19.404 1.00 95.81 266 GLU A CA 1
ATOM 1993 C C . GLU A 1 266 ? 1.449 10.792 20.391 1.00 95.81 266 GLU A C 1
ATOM 1995 O O . GLU A 1 266 ? 1.389 9.582 20.613 1.00 95.81 266 GLU A O 1
ATOM 2000 N N . ALA A 1 267 ? 0.584 11.654 20.938 1.00 97.00 267 ALA A N 1
ATOM 2001 C CA . ALA A 1 267 ? -0.476 11.229 21.851 1.00 97.00 267 ALA A CA 1
ATOM 2002 C C . ALA A 1 267 ? -1.484 10.285 21.169 1.00 97.00 267 ALA A C 1
ATOM 2004 O O . ALA A 1 267 ? -1.842 9.246 21.725 1.00 97.00 267 ALA A O 1
ATOM 2005 N N . GLN A 1 268 ? -1.914 10.614 19.946 1.00 97.31 268 GLN A N 1
ATOM 2006 C CA . GLN A 1 268 ? -2.808 9.763 19.159 1.00 97.31 268 GLN A CA 1
ATOM 2007 C C . GLN A 1 268 ? -2.138 8.437 18.770 1.00 97.31 268 GLN A C 1
ATOM 2009 O O . GLN A 1 268 ? -2.756 7.388 18.908 1.00 97.31 268 GLN A O 1
ATOM 2014 N N . SER A 1 269 ? -0.870 8.463 18.350 1.00 97.25 269 SER A N 1
ATOM 2015 C CA . SER A 1 269 ? -0.072 7.265 18.051 1.00 97.25 269 SER A CA 1
ATOM 2016 C C . SER A 1 269 ? 0.034 6.332 19.263 1.00 97.25 269 SER A C 1
ATOM 2018 O O . SER A 1 269 ? -0.205 5.129 19.147 1.00 97.25 269 SER A O 1
ATOM 2020 N N . ALA A 1 270 ? 0.310 6.878 20.452 1.00 97.75 270 ALA A N 1
ATOM 2021 C CA . ALA A 1 270 ? 0.375 6.096 21.683 1.00 97.75 270 ALA A CA 1
ATOM 2022 C C . ALA A 1 270 ? -0.959 5.394 21.994 1.00 97.75 270 ALA A C 1
ATOM 2024 O O . ALA A 1 270 ? -0.959 4.222 22.378 1.00 97.75 270 ALA A O 1
ATOM 2025 N N . GLU A 1 271 ? -2.089 6.072 21.778 1.00 97.56 271 GLU A N 1
ATOM 2026 C CA . GLU A 1 271 ? -3.417 5.479 21.955 1.00 97.56 271 GLU A CA 1
ATOM 2027 C C . GLU A 1 271 ? -3.731 4.416 20.891 1.00 97.56 271 GLU A C 1
ATOM 2029 O O . GLU A 1 271 ? -4.218 3.337 21.237 1.00 97.56 271 GLU A O 1
ATOM 2034 N N . ILE A 1 272 ? -3.383 4.663 19.621 1.00 97.19 272 ILE A N 1
ATOM 2035 C CA . ILE A 1 272 ? -3.493 3.669 18.541 1.00 97.19 272 ILE A CA 1
ATOM 2036 C C . ILE A 1 272 ? -2.744 2.392 18.935 1.00 97.19 272 ILE A C 1
ATOM 2038 O O . ILE A 1 272 ? -3.311 1.299 18.898 1.00 97.19 272 ILE A O 1
ATOM 2042 N N . LEU A 1 273 ? -1.488 2.520 19.372 1.00 97.56 273 LEU A N 1
ATOM 2043 C CA . LEU A 1 273 ? -0.662 1.388 19.791 1.00 97.56 273 LEU A CA 1
ATOM 2044 C C . LEU A 1 273 ? -1.221 0.686 21.028 1.00 97.56 273 LEU A C 1
ATOM 2046 O O . LEU A 1 273 ? -1.152 -0.542 21.111 1.00 97.56 273 LEU A O 1
ATOM 2050 N N . ARG A 1 274 ? -1.783 1.435 21.984 1.00 97.69 274 ARG A N 1
ATOM 2051 C CA . ARG A 1 274 ? -2.437 0.866 23.167 1.00 97.69 274 ARG A CA 1
ATOM 2052 C C . ARG A 1 274 ? -3.621 -0.012 22.759 1.00 97.69 274 ARG A C 1
ATOM 2054 O O . ARG A 1 274 ? -3.675 -1.170 23.170 1.00 97.69 274 ARG A O 1
ATOM 2061 N N . LEU A 1 275 ? -4.532 0.514 21.938 1.00 97.06 275 LEU A N 1
ATOM 2062 C CA . LEU A 1 275 ? -5.709 -0.208 21.440 1.00 97.06 275 LEU A CA 1
ATOM 2063 C C . LEU A 1 275 ? -5.315 -1.415 20.581 1.00 97.06 275 LEU A C 1
ATOM 2065 O O . LEU A 1 275 ? -5.853 -2.505 20.769 1.00 97.06 275 LEU A O 1
ATOM 2069 N N . TRP A 1 276 ? -4.343 -1.247 19.683 1.00 96.19 276 TRP A N 1
ATOM 2070 C CA . TRP A 1 276 ? -3.861 -2.305 18.795 1.00 96.19 276 TRP A CA 1
ATOM 2071 C C . TRP A 1 276 ? -3.232 -3.469 19.572 1.00 96.19 276 TRP A C 1
ATOM 2073 O O . TRP A 1 276 ? -3.614 -4.622 19.371 1.00 96.19 276 TRP A O 1
ATOM 2083 N N . ARG A 1 277 ? -2.347 -3.182 20.540 1.00 96.06 277 ARG A N 1
ATOM 2084 C CA . ARG A 1 277 ? -1.737 -4.204 21.416 1.00 96.06 277 ARG A CA 1
ATOM 2085 C C . ARG A 1 277 ? -2.765 -4.891 22.314 1.00 96.06 277 ARG A C 1
ATOM 2087 O O . ARG A 1 277 ? -2.653 -6.089 22.559 1.00 96.06 277 ARG A O 1
ATOM 2094 N N . ALA A 1 278 ? -3.782 -4.157 22.764 1.00 97.31 278 ALA A N 1
ATOM 2095 C CA . ALA A 1 278 ? -4.906 -4.704 23.522 1.00 97.31 278 ALA A CA 1
ATOM 2096 C C . ALA A 1 278 ? -5.925 -5.465 22.649 1.00 97.31 278 ALA A C 1
ATOM 2098 O O . ALA A 1 278 ? -6.910 -5.978 23.178 1.00 97.31 278 ALA A O 1
ATOM 2099 N N . ARG A 1 279 ? -5.708 -5.542 21.326 1.00 97.06 279 ARG A N 1
ATOM 2100 C CA . ARG A 1 279 ? -6.623 -6.139 20.337 1.00 97.06 279 ARG A CA 1
ATOM 2101 C C . ARG A 1 279 ? -8.026 -5.516 20.336 1.00 97.06 279 ARG A C 1
ATOM 2103 O O . ARG A 1 279 ? -9.008 -6.167 19.990 1.00 97.06 279 ARG A O 1
ATOM 2110 N N . GLN A 1 280 ? -8.125 -4.236 20.696 1.00 97.06 280 GLN A N 1
ATOM 2111 C CA . GLN A 1 280 ? -9.363 -3.450 20.734 1.00 97.06 280 GLN A CA 1
ATOM 2112 C C . GLN A 1 280 ? -9.624 -2.765 19.378 1.00 97.06 280 GLN A C 1
ATOM 2114 O O . GLN A 1 280 ? -9.808 -1.552 19.301 1.00 97.06 280 GLN A O 1
ATOM 2119 N N . TYR A 1 281 ? -9.611 -3.535 18.285 1.00 96.56 281 TYR A N 1
ATOM 2120 C CA . TYR A 1 281 ? -9.663 -3.000 16.913 1.00 96.56 281 TYR A CA 1
ATOM 2121 C C . TYR A 1 281 ? -10.986 -2.295 16.578 1.00 96.56 281 TYR A C 1
ATOM 2123 O O . TYR A 1 281 ? -10.982 -1.277 15.892 1.00 96.56 281 TYR A O 1
ATOM 2131 N N . GLU A 1 282 ? -12.105 -2.787 17.115 1.00 95.31 282 GLU A N 1
ATOM 2132 C CA . GLU A 1 282 ? -13.416 -2.136 16.970 1.00 95.31 282 GLU A CA 1
ATOM 2133 C C . GLU A 1 282 ? -13.433 -0.749 17.615 1.00 95.31 282 GLU A C 1
ATOM 2135 O O . GLU A 1 282 ? -13.984 0.193 17.062 1.00 95.31 282 GLU A O 1
ATOM 2140 N N . GLN A 1 283 ? -12.780 -0.588 18.769 1.00 95.31 283 GLN A N 1
ATOM 2141 C CA . GLN A 1 283 ? -12.656 0.717 19.418 1.00 95.31 283 GLN A CA 1
ATOM 2142 C C . GLN A 1 283 ? -11.715 1.636 18.630 1.00 95.31 283 GLN A C 1
ATOM 2144 O O . GLN A 1 283 ? -12.003 2.822 18.474 1.00 95.31 283 GLN A O 1
ATOM 2149 N N . LEU A 1 284 ? -10.626 1.079 18.089 1.00 95.44 284 LEU A N 1
ATOM 2150 C CA . LEU A 1 284 ? -9.689 1.807 17.234 1.00 95.44 284 LEU A CA 1
ATOM 2151 C C . LEU A 1 284 ? -10.386 2.399 15.999 1.00 95.44 284 LEU A C 1
ATOM 2153 O O . LEU A 1 284 ? -10.137 3.553 15.663 1.00 95.44 284 LEU A O 1
ATOM 2157 N N . LEU A 1 285 ? -11.268 1.636 15.342 1.00 94.75 285 LEU A N 1
ATOM 2158 C CA . LEU A 1 285 ? -11.972 2.064 14.125 1.00 94.75 285 LEU A CA 1
ATOM 2159 C C . LEU A 1 285 ? -13.370 2.643 14.369 1.00 94.75 285 LEU A C 1
ATOM 2161 O O . LEU A 1 285 ? -13.943 3.249 13.473 1.00 94.75 285 LEU A O 1
ATOM 2165 N N . GLY A 1 286 ? -13.942 2.486 15.558 1.00 84.62 286 GLY A N 1
ATOM 2166 C CA . GLY A 1 286 ? -15.233 3.075 15.911 1.00 84.62 286 GLY A CA 1
ATOM 2167 C C . GLY A 1 286 ? -15.144 4.579 16.153 1.00 84.62 286 GLY A C 1
ATOM 2168 O O . GLY A 1 286 ? -16.125 5.290 15.932 1.00 84.62 286 GLY A O 1
ATOM 2169 N N . GLY A 1 287 ? -13.955 5.048 16.552 1.00 64.19 287 GLY A N 1
ATOM 2170 C CA . GLY A 1 287 ? -13.773 6.343 17.192 1.00 64.19 287 GLY A CA 1
ATOM 2171 C C . GLY A 1 287 ? -14.343 6.309 18.611 1.00 64.19 287 GLY A C 1
ATOM 2172 O O . GLY A 1 287 ? -15.362 5.673 18.884 1.00 64.19 287 GLY A O 1
ATOM 2173 N N . SER A 1 288 ? -13.691 6.993 19.545 1.00 47.91 288 SER A N 1
ATOM 2174 C CA . SER A 1 288 ? -14.322 7.314 20.822 1.00 47.91 288 SER A CA 1
ATOM 2175 C C . SER A 1 288 ? -15.514 8.209 20.497 1.00 47.91 288 SER A C 1
ATOM 2177 O O . SER A 1 288 ? -15.305 9.352 20.103 1.00 47.91 288 SER A O 1
ATOM 2179 N N . GLY A 1 289 ? -16.740 7.689 20.576 1.00 44.41 289 GLY A N 1
ATOM 2180 C CA . GLY A 1 289 ? -17.938 8.524 20.547 1.00 44.41 289 GLY A CA 1
ATOM 2181 C C . GLY A 1 289 ? -17.846 9.518 21.700 1.00 44.41 289 GLY A C 1
ATOM 2182 O O . GLY A 1 289 ? -18.115 9.154 22.843 1.00 44.41 289 GLY A O 1
ATOM 2183 N N . GLY A 1 290 ? -17.353 10.715 21.396 1.00 34.44 290 GLY A N 1
ATOM 2184 C CA . GLY A 1 290 ? -17.285 11.874 22.274 1.00 34.44 290 GLY A CA 1
ATOM 2185 C C . GLY A 1 290 ? -18.316 12.892 21.839 1.00 34.44 290 GLY A C 1
ATOM 2186 O O . GLY A 1 290 ? -18.468 13.065 20.608 1.00 34.44 290 GLY A O 1
#

Secondary structure (DSSP, 8-state):
----PPPP----PPP----------PPPPPP-PPPBPPPHHHHHHHHHHHHH-S-HHHHHHHHHHHHHTTBHHHHHHHHHHHHHHHHHHHHHHHTHHHHHHHHHHHHTT--HHHHHHHHHHHHHHHHHTTTSPP--HHHHHHHHHHHHHHHHHTT-HHHHHTSPPPSS-TTSHHHHHHHHHHHHHHHHHHTT--HHHHHHTHHHHHHHSSS-HHHHHHHHHTTSTTTTT-HHHHHHHHHHHH--TTHHHHHHHHHT--HHHHHHHHHHHHHHHHHHHTT-HHHHHH----

Radius of gyration: 26.18 Å; chains: 1; bounding box: 52×44×116 Å

pLDDT: mean 84.81, std 16.41, range [34.44, 97.75]

Sequence (290 aa):
MGPTSPRSEPARAAEPVVDGATENSAPKPLPSLKPHRASASQRAADLERLTSETDLNGFADELRARADAGDADAAWMLADLLEGCATMAEIATMGAALTQQFDSMRVMGYSDQEIALLQTSLHRWTGRCSTFPARSREAWRAQISSSRTRAAVLGHPGAMLMQPLPRGPADSPAVVQATQRARDAGVTLLQQGDALDLLGYAPQLARLSGYGTDSYLMAACSLLDGCLRDPRAYALTMDQDQFLIGLSNSFLELSELSPRRRLIVEAQSAEILRLWRARQYEQLLGGSGG